Protein AF-A0A292IIK3-F1 (afdb_monomer_lite)

Secondary structure (DSSP, 8-state):
-------HHHHHHHHHHHHHTTS-EEEEE-GGGGTTTS--SEETTEEHHHHHHHHHHHHTTTGGG---HHHHHHHHHHHHHHHHHHIIIIIHHHHTTTSGGGGSHHHHHHHHHHHHHHHHHHHHHHHS-SSS--EEEEEE---S-HHHHHHHHHHTT-TTSEEE-SEE-SSSEEE-GGGGG---EEE-TTSS-EEEPPEEEEEESS--TTEEEE-TTSSSPEEEE-SS-HHHHHHHHHHHHHBS-HHHHHHHHHHHHH---TT--HHHHHHHHHHHHHHHB-SSTHHHHHHHHHHHHHHHHHHTT-

pLDDT: mean 82.12, std 13.56, range [31.44, 97.62]

Sequence (306 aa):
MKYRKTDKNSNQENSIYEKISGKNINFLIGSGASLPLYNTLKINSFSFEEVFNYVEATFLKKIDDIDDLKEIKNSRRRIIFMYLVYFINWIQPMTLINSSEFNNCEYNETIKNYKKLISWFYEYLEREGNERPKRINVFTTNYDLLFEKTFDDFLLKNPLIYFNDGSRSVFKKYLSNKNFYLNLTHSGYNDNYKREIPIVNLFKLHGSISWELWNIESDVSEIMVSEKNQKIEEIIIILNNLFKDLENVKKEITELLSKKNKNKNVLELISSLSELIENKLKDNVENDKNLEQFWKKIFRIINNRS

Radius of gyration: 23.9 Å; chains: 1; bounding box: 55×66×77 Å

Organism: NCBI:txid572419

Structure (mmCIF, N/CA/C/O backbone):
data_AF-A0A292IIK3-F1
#
_entry.id   AF-A0A292IIK3-F1
#
loop_
_atom_site.group_PDB
_atom_site.id
_atom_site.type_symbol
_atom_site.label_atom_id
_atom_site.label_alt_id
_atom_site.label_comp_id
_atom_site.label_asym_id
_atom_site.label_entity_id
_atom_site.label_seq_id
_atom_site.pdbx_PDB_ins_code
_atom_site.Cartn_x
_atom_site.Cartn_y
_atom_site.Cartn_z
_atom_site.occupancy
_atom_site.B_iso_or_equiv
_atom_site.auth_seq_id
_atom_site.auth_comp_id
_atom_site.auth_asym_id
_atom_site.auth_atom_id
_atom_site.pdbx_PDB_model_num
ATOM 1 N N . MET A 1 1 ? -26.466 39.467 26.298 1.00 40.81 1 MET A N 1
ATOM 2 C CA . MET A 1 1 ? -25.881 39.381 24.940 1.00 40.81 1 MET A CA 1
ATOM 3 C C . MET A 1 1 ? -24.365 39.274 25.040 1.00 40.81 1 MET A C 1
ATOM 5 O O . MET A 1 1 ? -23.707 40.279 25.256 1.00 40.81 1 MET A O 1
ATOM 9 N N . LYS A 1 2 ? -23.811 38.066 24.910 1.00 31.44 2 LYS A N 1
ATOM 10 C CA . LYS A 1 2 ? -22.426 37.841 24.473 1.00 31.44 2 LYS A CA 1
ATOM 11 C C . LYS A 1 2 ? -22.376 36.453 23.831 1.00 31.44 2 LYS A C 1
ATOM 13 O O . LYS A 1 2 ? -22.645 35.444 24.469 1.00 31.44 2 LYS A O 1
ATOM 18 N N . TYR A 1 3 ? -22.192 36.508 22.520 1.00 32.50 3 TYR A N 1
ATOM 19 C CA . TYR A 1 3 ? -22.059 35.470 21.507 1.00 32.50 3 TYR A CA 1
ATOM 20 C C . TYR A 1 3 ? -21.695 34.054 21.992 1.00 32.50 3 TYR A C 1
ATOM 22 O O . TYR A 1 3 ? -20.544 33.768 22.309 1.00 32.50 3 TYR A O 1
ATOM 30 N N . ARG A 1 4 ? -22.665 33.134 21.889 1.00 34.50 4 ARG A N 1
ATOM 31 C CA . ARG A 1 4 ? -22.402 31.726 21.563 1.00 34.50 4 ARG A CA 1
ATOM 32 C C . ARG A 1 4 ? -21.890 31.702 20.119 1.00 34.50 4 ARG A C 1
ATOM 34 O O . ARG A 1 4 ? -22.675 31.879 19.191 1.00 34.50 4 ARG A O 1
ATOM 41 N N . LYS A 1 5 ? -20.585 31.508 19.921 1.00 35.78 5 LYS A N 1
ATOM 42 C CA . LYS A 1 5 ? -20.094 30.923 18.669 1.00 35.78 5 LYS A CA 1
ATOM 43 C C . LYS A 1 5 ? -20.542 29.466 18.694 1.00 35.78 5 LYS A C 1
ATOM 45 O O . LYS A 1 5 ? -19.964 28.651 19.399 1.00 35.78 5 LYS A O 1
ATOM 50 N N . THR A 1 6 ? -21.648 29.171 18.026 1.00 40.56 6 THR A N 1
ATOM 51 C CA . THR A 1 6 ? -22.016 27.802 17.689 1.00 40.56 6 THR A CA 1
ATOM 52 C C . THR A 1 6 ? -21.066 27.337 16.594 1.00 40.56 6 THR A C 1
ATOM 54 O O . THR A 1 6 ? -21.107 27.825 15.463 1.00 40.56 6 THR A O 1
ATOM 57 N N . ASP A 1 7 ? -20.170 26.426 16.961 1.00 42.50 7 ASP A N 1
ATOM 58 C CA . ASP A 1 7 ? -19.288 25.718 16.044 1.00 42.50 7 ASP A CA 1
ATOM 59 C C . ASP A 1 7 ? -20.133 24.965 15.009 1.00 42.50 7 ASP A C 1
ATOM 61 O O . ASP A 1 7 ? -20.749 23.941 15.293 1.00 42.50 7 ASP A O 1
ATOM 65 N N . LYS A 1 8 ? -20.198 25.484 13.779 1.00 45.31 8 LYS A N 1
ATOM 66 C CA . LYS A 1 8 ? -20.922 24.824 12.679 1.00 45.31 8 LYS A CA 1
ATOM 67 C C . LYS A 1 8 ? -20.346 23.437 12.344 1.00 45.31 8 LYS A C 1
ATOM 69 O O . LYS A 1 8 ? -21.089 22.598 11.846 1.00 45.31 8 LYS A O 1
ATOM 74 N N . ASN A 1 9 ? -19.070 23.190 12.655 1.00 48.06 9 ASN A N 1
ATOM 75 C CA . ASN A 1 9 ? -18.394 21.919 12.381 1.00 48.06 9 ASN A CA 1
ATOM 76 C C . ASN A 1 9 ? -18.808 20.796 13.348 1.00 48.06 9 ASN A C 1
ATOM 78 O O . ASN A 1 9 ? -19.037 19.679 12.897 1.00 48.06 9 ASN A O 1
ATOM 82 N N . SER A 1 10 ? -18.995 21.080 14.644 1.00 52.72 10 SER A N 1
ATOM 83 C CA . SER A 1 10 ? -19.369 20.046 15.625 1.00 52.72 10 SER A CA 1
ATOM 84 C C . SER A 1 10 ? -20.797 19.533 15.415 1.00 52.72 10 SER A C 1
ATOM 86 O O . SER A 1 10 ? -21.060 18.340 15.550 1.00 52.72 10 SER A O 1
ATOM 88 N N . ASN A 1 11 ? -21.715 20.405 14.984 1.00 54.56 11 ASN A N 1
ATOM 89 C CA . ASN A 1 11 ? -23.071 19.996 14.607 1.00 54.56 11 ASN A CA 1
ATOM 90 C C . ASN A 1 11 ? -23.090 19.097 13.359 1.00 54.56 11 ASN A C 1
ATOM 92 O O . ASN A 1 11 ? -23.934 18.208 13.266 1.00 54.56 11 ASN A O 1
ATOM 96 N N . GLN A 1 12 ? -22.178 19.303 12.402 1.00 59.88 12 GLN A N 1
ATOM 97 C CA . GLN A 1 12 ? -22.080 18.444 11.218 1.00 59.88 12 GLN A CA 1
ATOM 98 C C . GLN A 1 12 ? -21.472 17.077 11.547 1.00 59.88 12 GLN A C 1
ATOM 100 O O . GLN A 1 12 ? -22.018 16.067 11.107 1.00 59.88 12 GLN A O 1
ATOM 105 N N . GLU A 1 13 ? -20.407 17.023 12.349 1.00 59.72 13 GLU A N 1
ATOM 106 C CA . GLU A 1 13 ? -19.803 15.760 12.795 1.00 59.72 13 GLU A CA 1
ATOM 107 C C . GLU A 1 13 ? -20.791 14.910 13.600 1.00 59.72 13 GLU A C 1
ATOM 109 O O . GLU A 1 13 ? -20.987 13.737 13.278 1.00 59.72 13 GLU A O 1
ATOM 114 N N . ASN A 1 14 ? -21.496 15.509 14.566 1.00 63.41 14 ASN A N 1
ATOM 115 C CA . ASN A 1 14 ? -22.536 14.810 15.327 1.00 63.41 14 ASN A CA 1
ATOM 116 C C . ASN A 1 14 ? -23.648 14.282 14.410 1.00 63.41 14 ASN A C 1
ATOM 118 O O . ASN A 1 14 ? -24.074 13.139 14.559 1.00 63.41 14 ASN A O 1
ATOM 122 N N . SER A 1 15 ? -24.032 15.049 13.381 1.00 75.44 15 SER A N 1
ATOM 123 C CA . SER A 1 15 ? -25.028 14.593 12.403 1.00 75.44 15 SER A CA 1
ATOM 124 C C . SER A 1 15 ? -24.566 13.392 11.569 1.00 75.44 15 SER A C 1
ATOM 126 O O . SER A 1 15 ? -25.397 12.606 11.116 1.00 75.44 15 SER A O 1
ATOM 128 N N . ILE A 1 16 ? -23.257 13.241 11.329 1.00 81.75 16 ILE A N 1
ATOM 129 C CA . ILE A 1 16 ? -22.710 12.085 10.611 1.00 81.75 16 ILE A CA 1
ATOM 130 C C . ILE A 1 16 ? -22.719 10.868 11.528 1.00 81.75 16 ILE A C 1
ATOM 132 O O . ILE A 1 16 ? -23.240 9.836 11.112 1.00 81.75 16 ILE A O 1
ATOM 136 N N . TYR A 1 17 ? -22.221 10.999 12.763 1.00 81.94 17 TYR A N 1
ATOM 137 C CA . TYR A 1 17 ? -22.233 9.918 13.754 1.00 81.94 17 TYR A CA 1
ATOM 138 C C . TYR A 1 17 ? -23.643 9.366 13.978 1.00 81.94 17 TYR A C 1
ATOM 140 O O . TYR A 1 17 ? -23.842 8.159 13.888 1.00 81.94 17 TYR A O 1
ATOM 148 N N . GLU A 1 18 ? -24.635 10.236 14.166 1.00 84.06 18 GLU A N 1
ATOM 149 C CA . GLU A 1 18 ? -26.040 9.831 14.308 1.00 84.06 18 GLU A CA 1
ATOM 150 C C . GLU A 1 18 ? -26.556 9.063 13.083 1.00 84.06 18 GLU A C 1
ATOM 152 O O . GLU A 1 18 ? -27.281 8.079 13.213 1.00 84.06 18 GLU A O 1
ATOM 157 N N . LYS A 1 19 ? -26.163 9.474 11.871 1.00 87.06 19 LYS A N 1
ATOM 158 C CA . LYS A 1 19 ? -26.606 8.825 10.627 1.00 87.06 19 LYS A CA 1
ATOM 159 C C . LYS A 1 19 ? -25.970 7.464 10.387 1.00 87.06 19 LYS A C 1
ATOM 161 O O . LYS A 1 19 ? -26.564 6.657 9.664 1.00 87.06 19 LYS A O 1
ATOM 166 N N . ILE A 1 20 ? -24.761 7.234 10.890 1.00 88.62 20 ILE A N 1
ATOM 167 C CA . ILE A 1 20 ? -23.994 6.005 10.642 1.00 88.62 20 ILE A CA 1
ATOM 168 C C . ILE A 1 20 ? -23.969 5.063 11.845 1.00 88.62 20 ILE A C 1
ATOM 170 O O . ILE A 1 20 ? -23.558 3.918 11.686 1.00 88.62 20 ILE A O 1
ATOM 174 N N . SER A 1 21 ? -24.394 5.504 13.029 1.00 86.19 21 SER A N 1
ATOM 175 C CA . SER A 1 21 ? -24.424 4.643 14.209 1.00 86.19 21 SER A CA 1
ATOM 176 C C . SER A 1 21 ? -25.363 3.454 14.001 1.00 86.19 21 SER A C 1
ATOM 178 O O . SER A 1 21 ? -26.424 3.567 13.378 1.00 86.19 21 SER A O 1
ATOM 180 N N . GLY A 1 22 ? -24.934 2.282 14.458 1.00 84.38 22 GLY A N 1
ATOM 181 C CA . GLY A 1 22 ? -25.622 1.017 14.246 1.00 84.38 22 GLY A CA 1
ATOM 182 C C . GLY A 1 22 ? -25.5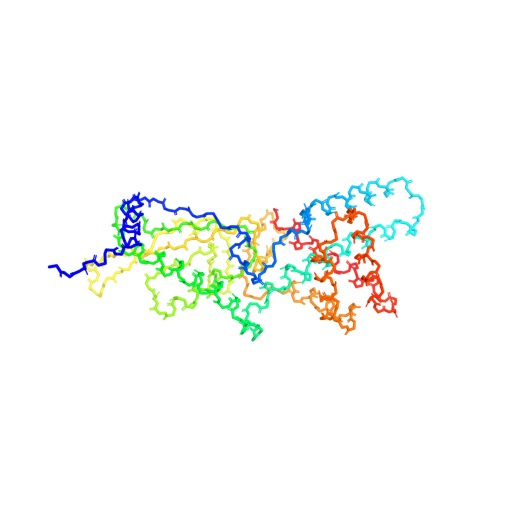51 0.495 12.807 1.00 84.38 22 GLY A C 1
ATOM 183 O O . GLY A 1 22 ? -26.366 -0.347 12.428 1.00 84.38 22 GLY A O 1
ATOM 184 N N . LYS A 1 23 ? -24.627 0.976 11.968 1.00 87.94 23 LYS A N 1
ATOM 185 C CA . LYS A 1 23 ? -24.476 0.503 10.582 1.00 87.94 23 LYS A CA 1
ATOM 186 C C . LYS A 1 23 ? -23.121 -0.153 10.359 1.00 87.94 23 LYS A C 1
ATOM 188 O O . LYS A 1 23 ? -22.112 0.247 10.919 1.00 87.94 23 LYS A O 1
ATOM 193 N N . ASN A 1 24 ? -23.092 -1.134 9.458 1.00 86.56 24 ASN A N 1
ATOM 194 C CA . ASN A 1 24 ? -21.833 -1.691 8.967 1.00 86.56 24 ASN A CA 1
ATOM 195 C C . ASN A 1 24 ? -21.155 -0.666 8.052 1.00 86.56 24 ASN A C 1
ATOM 197 O O . ASN A 1 24 ? -21.730 -0.291 7.026 1.00 86.56 24 ASN A O 1
ATOM 201 N N . ILE A 1 25 ? -19.937 -0.248 8.392 1.00 92.75 25 ILE A N 1
ATOM 202 C CA . ILE A 1 25 ? -19.191 0.727 7.595 1.00 92.75 25 ILE A CA 1
ATOM 203 C C . ILE A 1 25 ? -18.176 0.024 6.693 1.00 92.75 25 ILE A C 1
ATOM 205 O O . ILE A 1 25 ? -17.350 -0.771 7.144 1.00 92.75 25 ILE A O 1
ATOM 209 N N . ASN A 1 26 ? -18.240 0.358 5.403 1.00 95.88 26 ASN A N 1
ATOM 210 C CA . ASN A 1 26 ? -17.288 -0.073 4.390 1.00 95.88 26 ASN A CA 1
ATOM 211 C C . ASN A 1 26 ? -16.710 1.165 3.694 1.00 95.88 26 ASN A C 1
ATOM 213 O O . ASN A 1 26 ? -17.468 1.997 3.195 1.00 95.88 26 ASN A O 1
ATOM 217 N N . PHE A 1 27 ? -15.387 1.273 3.641 1.00 96.44 27 PHE A N 1
ATOM 218 C CA . PHE A 1 27 ? -14.677 2.316 2.907 1.00 96.44 27 PHE A CA 1
ATOM 219 C C . PHE A 1 27 ? -14.100 1.754 1.615 1.00 96.44 27 PHE A C 1
ATOM 221 O O . PHE A 1 27 ? -13.561 0.653 1.617 1.00 96.44 27 PHE A O 1
ATOM 228 N N . LEU A 1 28 ? -14.157 2.535 0.536 1.00 96.62 28 LEU A N 1
ATOM 229 C CA . LEU A 1 28 ? -13.374 2.302 -0.674 1.00 96.62 28 LEU A CA 1
ATOM 230 C C . LEU A 1 28 ? -12.373 3.450 -0.826 1.00 96.62 28 LEU A C 1
ATOM 232 O O . LEU A 1 28 ? -12.771 4.600 -1.002 1.00 96.62 28 LEU A O 1
ATOM 236 N N . ILE A 1 29 ? -11.082 3.140 -0.724 1.00 94.75 29 ILE A N 1
ATOM 237 C CA . ILE A 1 29 ? -9.997 4.124 -0.687 1.00 94.75 29 ILE A CA 1
ATOM 238 C C . ILE A 1 29 ? -9.071 3.910 -1.882 1.00 94.75 29 ILE A C 1
ATOM 240 O O . ILE A 1 29 ? -8.371 2.900 -1.975 1.00 94.75 29 ILE A O 1
ATOM 244 N N . GLY A 1 30 ? -9.088 4.882 -2.794 1.00 91.44 30 GLY A N 1
ATOM 245 C CA . GLY A 1 30 ? -8.282 4.875 -4.013 1.00 91.44 30 GLY A CA 1
ATOM 246 C C . GLY A 1 30 ? -6.869 5.444 -3.843 1.00 91.44 30 GLY A C 1
ATOM 247 O O . GLY A 1 30 ? -6.514 5.997 -2.798 1.00 91.44 30 GLY A O 1
ATOM 248 N N . SER A 1 31 ? -6.086 5.411 -4.927 1.00 83.62 31 SER A N 1
ATOM 249 C CA . SER A 1 31 ? -4.679 5.866 -4.945 1.00 83.62 31 SER A CA 1
ATOM 250 C C . SER A 1 31 ? -4.502 7.353 -4.672 1.00 83.62 31 SER A C 1
ATOM 252 O O . SER A 1 31 ? -3.432 7.780 -4.254 1.00 83.62 31 SER A O 1
ATOM 254 N N . GLY A 1 32 ? -5.555 8.150 -4.867 1.00 88.81 32 GLY A N 1
ATOM 255 C CA . GLY A 1 32 ? -5.550 9.570 -4.523 1.00 88.81 32 GLY A CA 1
ATOM 256 C C . GLY A 1 32 ? -5.388 9.842 -3.024 1.00 88.81 32 GLY A C 1
ATOM 257 O O . GLY A 1 32 ? -4.928 10.921 -2.669 1.00 88.81 32 GLY A O 1
ATOM 258 N N . ALA A 1 33 ? -5.711 8.882 -2.149 1.00 90.75 33 ALA A N 1
ATOM 259 C CA . ALA A 1 33 ? -5.546 9.049 -0.703 1.00 90.75 33 ALA A CA 1
ATOM 260 C C . ALA A 1 33 ? -4.073 9.164 -0.284 1.00 90.75 33 ALA A C 1
ATOM 262 O O . ALA A 1 33 ? -3.765 9.870 0.674 1.00 90.75 33 ALA A O 1
ATOM 263 N N . SER A 1 34 ? -3.170 8.527 -1.033 1.00 89.25 34 SER A N 1
ATOM 264 C CA . SER A 1 34 ? -1.730 8.555 -0.774 1.00 89.25 34 SER A CA 1
ATOM 265 C C . SER A 1 34 ? -1.029 9.763 -1.415 1.00 89.25 34 SER A C 1
ATOM 267 O O . SER A 1 34 ? 0.183 9.892 -1.293 1.00 89.25 34 SER A O 1
ATOM 269 N N . LEU A 1 35 ? -1.745 10.665 -2.097 1.00 88.31 35 LEU A N 1
ATOM 270 C CA . LEU A 1 35 ? -1.159 11.878 -2.677 1.00 88.31 35 LEU A CA 1
ATOM 271 C C . LEU A 1 35 ? -0.838 12.909 -1.563 1.00 88.31 35 LEU A C 1
ATOM 273 O O . LEU A 1 35 ? -1.620 13.025 -0.615 1.00 88.31 35 LEU A O 1
ATOM 277 N N . PRO A 1 36 ? 0.270 13.679 -1.642 1.00 85.69 36 PRO A N 1
ATOM 278 C CA . PRO A 1 36 ? 1.321 13.662 -2.665 1.00 85.69 36 PRO A CA 1
ATOM 279 C C . PRO A 1 36 ? 2.453 12.658 -2.408 1.00 85.69 36 PRO A C 1
ATOM 281 O O . PRO A 1 36 ? 3.424 12.661 -3.155 1.00 85.69 36 PRO A O 1
ATOM 284 N N . LEU A 1 37 ? 2.347 11.803 -1.385 1.00 85.44 37 LEU A N 1
ATOM 285 C CA . LEU A 1 37 ? 3.392 10.837 -1.029 1.00 85.44 37 LEU A CA 1
ATOM 286 C C . LEU A 1 37 ? 3.740 9.896 -2.187 1.00 85.44 37 LEU A C 1
ATOM 288 O O . LEU A 1 37 ? 4.911 9.675 -2.488 1.00 85.44 37 LEU A O 1
ATOM 292 N N . TYR A 1 38 ? 2.708 9.357 -2.836 1.00 86.94 38 TYR A N 1
ATOM 293 C CA . TYR A 1 38 ? 2.837 8.529 -4.026 1.00 86.94 38 TYR A CA 1
ATOM 294 C C . TYR A 1 38 ? 2.029 9.141 -5.163 1.00 86.94 38 TYR A C 1
ATOM 296 O O . TYR A 1 38 ? 0.864 9.515 -5.000 1.00 86.94 38 TYR A O 1
ATOM 304 N N . ASN A 1 39 ? 2.651 9.228 -6.337 1.00 84.94 39 ASN A N 1
ATOM 305 C CA . ASN A 1 39 ? 1.987 9.722 -7.533 1.00 84.94 39 ASN A CA 1
ATOM 306 C C . ASN A 1 39 ? 0.861 8.773 -7.962 1.00 84.94 39 ASN A C 1
ATOM 308 O O . ASN A 1 39 ? 0.981 7.550 -7.889 1.00 84.94 39 ASN A O 1
ATOM 312 N N . THR A 1 40 ? -0.231 9.333 -8.482 1.00 86.31 40 THR A N 1
ATOM 313 C CA . THR A 1 40 ? -1.262 8.527 -9.155 1.00 86.31 40 THR A CA 1
ATOM 314 C C . THR A 1 40 ? -0.723 7.947 -10.464 1.00 86.31 40 THR A C 1
ATOM 316 O O . THR A 1 40 ? 0.223 8.492 -11.030 1.00 86.31 40 THR A O 1
ATOM 319 N N . LEU A 1 41 ? -1.359 6.906 -11.009 1.00 87.19 41 LEU A N 1
ATOM 320 C CA . LEU A 1 41 ? -1.026 6.349 -12.335 1.00 87.19 41 LEU A CA 1
ATOM 321 C C . LEU A 1 41 ? -1.372 7.287 -13.508 1.00 87.19 41 LEU A C 1
ATOM 323 O O . LEU A 1 41 ? -1.298 6.884 -14.664 1.00 87.19 41 LEU A O 1
ATOM 327 N N . LYS A 1 42 ? -1.774 8.531 -13.240 1.00 85.25 42 LYS A N 1
ATOM 328 C CA . LYS A 1 42 ? -2.070 9.527 -14.265 1.00 85.25 42 LYS A CA 1
ATOM 329 C C . LYS A 1 42 ? -0.778 10.127 -14.817 1.00 85.25 42 LYS A C 1
ATOM 331 O O . LYS A 1 42 ? 0.061 10.608 -14.060 1.00 85.25 42 LYS A O 1
ATOM 336 N N . ILE A 1 43 ? -0.665 10.157 -16.139 1.00 83.69 43 ILE A N 1
ATOM 337 C CA . ILE A 1 43 ? 0.424 10.771 -16.895 1.00 83.69 43 ILE A CA 1
ATOM 338 C C . ILE A 1 43 ? -0.181 11.846 -17.797 1.00 83.69 43 ILE A C 1
ATOM 340 O O . ILE A 1 43 ? -0.791 11.549 -18.823 1.00 83.69 43 ILE A O 1
ATOM 344 N N . ASN A 1 44 ? -0.015 13.117 -17.432 1.00 79.56 44 ASN A N 1
ATOM 345 C CA . ASN A 1 44 ? -0.656 14.239 -18.123 1.00 79.56 44 ASN A CA 1
ATOM 346 C C . ASN A 1 44 ? -2.180 14.041 -18.276 1.00 79.56 44 ASN A C 1
ATOM 348 O O . ASN A 1 44 ? -2.911 14.060 -17.283 1.00 79.56 44 ASN A O 1
ATOM 352 N N . SER A 1 45 ? -2.662 13.888 -19.511 1.00 80.12 45 SER A N 1
ATOM 353 C CA . SER A 1 45 ? -4.076 13.676 -19.840 1.00 80.12 45 SER A CA 1
ATOM 354 C C . SER A 1 45 ? -4.465 12.200 -19.925 1.00 80.12 45 SER A C 1
ATOM 356 O O . SER A 1 45 ? -5.648 11.920 -20.070 1.00 80.12 45 SER A O 1
ATOM 358 N N . PHE A 1 46 ? -3.495 11.289 -19.829 1.00 82.31 46 PHE A N 1
ATOM 359 C CA . PHE A 1 46 ? -3.671 9.849 -20.000 1.00 82.31 46 PHE A CA 1
ATOM 360 C C . PHE A 1 46 ? -3.443 9.102 -18.682 1.00 82.31 46 PHE A C 1
ATOM 362 O O . PHE A 1 46 ? -2.852 9.638 -17.741 1.00 82.31 46 PHE A O 1
ATOM 369 N N . SER A 1 47 ? -3.875 7.851 -18.600 1.00 86.69 47 SER A N 1
ATOM 370 C CA . SER A 1 47 ? -3.411 6.910 -17.578 1.00 86.69 47 SER A CA 1
ATOM 371 C C . SER A 1 47 ? -2.175 6.144 -18.067 1.00 86.69 47 SER A C 1
ATOM 373 O O . SER A 1 47 ? -1.941 5.999 -19.267 1.00 86.69 47 SER A O 1
ATOM 375 N N . PHE A 1 48 ? -1.365 5.628 -17.139 1.00 87.69 48 PHE A N 1
ATOM 376 C CA . PHE A 1 48 ? -0.279 4.705 -17.473 1.00 87.69 48 PHE A CA 1
ATOM 377 C C . PHE A 1 48 ? -0.806 3.492 -18.249 1.00 87.69 48 PHE A C 1
ATOM 379 O O . PHE A 1 48 ? -0.159 3.058 -19.192 1.00 87.69 48 PHE A O 1
ATOM 386 N N . GLU A 1 49 ? -1.989 2.988 -17.897 1.00 86.38 49 GLU A N 1
ATOM 387 C CA . GLU A 1 49 ? -2.632 1.863 -18.579 1.00 86.38 49 GLU A CA 1
ATOM 388 C C . GLU A 1 49 ? -2.968 2.189 -20.041 1.00 86.38 49 GLU A C 1
ATOM 390 O O . GLU A 1 49 ? -2.678 1.394 -20.927 1.00 86.38 49 GLU A O 1
ATOM 395 N N . GLU A 1 50 ? -3.489 3.385 -20.330 1.00 86.06 50 GLU A N 1
ATOM 396 C CA . GLU A 1 50 ? -3.741 3.832 -21.708 1.00 86.06 50 GLU A CA 1
ATOM 397 C C . GLU A 1 50 ? -2.444 3.920 -22.521 1.00 86.06 50 GLU A C 1
ATOM 399 O O . GLU A 1 50 ? -2.387 3.457 -23.661 1.00 86.06 50 GLU A O 1
ATOM 404 N N . VAL A 1 51 ? -1.383 4.481 -21.928 1.00 86.19 51 VAL A N 1
ATOM 405 C CA . VAL A 1 51 ? -0.061 4.561 -22.568 1.00 86.19 51 VAL A CA 1
ATOM 406 C C . VAL A 1 51 ? 0.514 3.162 -22.794 1.00 86.19 51 VAL A C 1
ATOM 408 O O . VAL A 1 51 ? 1.043 2.881 -23.868 1.00 86.19 51 VAL A O 1
ATOM 411 N N . PHE A 1 52 ? 0.387 2.273 -21.812 1.00 87.12 52 PHE A N 1
ATOM 412 C CA . PHE A 1 52 ? 0.878 0.904 -21.885 1.00 87.12 52 PHE A CA 1
ATOM 413 C C . PHE A 1 52 ? 0.145 0.093 -22.958 1.00 87.12 52 PHE A C 1
ATOM 415 O O . PHE A 1 52 ? 0.794 -0.487 -23.826 1.00 87.12 52 PHE A O 1
ATOM 422 N N . ASN A 1 53 ? -1.188 0.131 -22.974 1.00 86.19 53 ASN A N 1
ATOM 423 C CA . ASN A 1 53 ? -2.010 -0.538 -23.983 1.00 86.19 53 ASN A CA 1
ATOM 424 C C . ASN A 1 53 ? -1.692 -0.024 -25.392 1.00 86.19 53 ASN A C 1
ATOM 426 O O . ASN A 1 53 ? -1.677 -0.791 -26.354 1.00 86.19 53 ASN A O 1
ATOM 430 N N . TYR A 1 54 ? -1.388 1.270 -25.525 1.00 84.69 54 TYR A N 1
ATOM 431 C CA . TYR A 1 54 ? -0.930 1.837 -26.788 1.00 84.69 54 TYR A CA 1
ATOM 432 C C . TYR A 1 54 ? 0.431 1.268 -27.221 1.00 84.69 54 TYR A C 1
ATOM 434 O O . TYR A 1 54 ? 0.601 0.910 -28.388 1.00 84.69 54 TYR A O 1
ATOM 442 N N . VAL A 1 55 ? 1.398 1.162 -26.300 1.00 83.06 55 VAL A N 1
ATOM 443 C CA . VAL A 1 55 ? 2.713 0.543 -26.557 1.00 83.06 55 VAL A CA 1
ATOM 444 C C . VAL A 1 55 ? 2.541 -0.915 -26.974 1.00 83.06 55 VAL A C 1
ATOM 446 O O . VAL A 1 55 ? 3.073 -1.320 -28.005 1.00 83.06 55 VAL A O 1
ATOM 449 N N . GLU A 1 56 ? 1.763 -1.686 -26.222 1.00 82.50 56 GLU A N 1
ATOM 450 C CA . GLU A 1 56 ? 1.477 -3.087 -26.516 1.00 82.50 56 GLU A CA 1
ATOM 451 C C . GLU A 1 56 ? 0.823 -3.250 -27.896 1.00 82.50 56 GLU A C 1
ATOM 453 O O . GLU A 1 56 ? 1.339 -3.973 -28.750 1.00 82.50 56 GLU A O 1
ATOM 458 N N . ALA A 1 57 ? -0.250 -2.510 -28.183 1.00 81.25 57 ALA A N 1
ATOM 459 C CA . ALA A 1 57 ? -0.942 -2.596 -29.466 1.00 81.25 57 ALA A CA 1
ATOM 460 C C . ALA A 1 57 ? -0.072 -2.157 -30.655 1.00 81.25 57 ALA A C 1
ATOM 462 O O . ALA A 1 57 ? -0.205 -2.716 -31.742 1.00 81.25 57 ALA A O 1
ATOM 463 N N . THR A 1 58 ? 0.811 -1.173 -30.466 1.00 78.25 58 THR A N 1
ATOM 464 C CA . THR A 1 58 ? 1.643 -0.620 -31.547 1.00 78.25 58 THR A CA 1
ATOM 465 C C . THR A 1 58 ? 2.886 -1.464 -31.817 1.00 78.25 58 THR A C 1
ATOM 467 O O . THR A 1 58 ? 3.307 -1.566 -32.969 1.00 78.25 58 THR A O 1
ATOM 470 N N . PHE A 1 59 ? 3.485 -2.042 -30.772 1.00 74.25 59 PHE A N 1
ATOM 471 C CA . PHE A 1 59 ? 4.801 -2.679 -30.849 1.00 74.25 59 PHE A CA 1
ATOM 472 C C . PHE A 1 59 ? 4.779 -4.198 -30.678 1.00 74.25 59 PHE A C 1
ATOM 474 O O . PHE A 1 59 ? 5.729 -4.819 -31.132 1.00 74.25 59 PHE A O 1
ATOM 481 N N . LEU A 1 60 ? 3.740 -4.815 -30.093 1.00 69.25 60 LEU A N 1
ATOM 482 C CA . LEU A 1 60 ? 3.603 -6.283 -30.087 1.00 69.25 60 LEU A CA 1
ATOM 483 C C . LEU A 1 60 ? 2.886 -6.799 -31.330 1.00 69.25 60 LEU A C 1
ATOM 485 O O . LEU A 1 60 ? 3.379 -7.730 -31.953 1.00 69.25 60 LEU A O 1
ATOM 489 N N . LYS A 1 61 ? 1.776 -6.173 -31.745 1.00 64.38 61 LYS A N 1
ATOM 490 C CA . LYS A 1 61 ? 1.000 -6.654 -32.907 1.00 64.38 61 LYS A CA 1
ATOM 491 C C . LYS A 1 61 ? 1.764 -6.594 -34.229 1.00 64.38 61 LYS A C 1
ATOM 493 O O . LYS A 1 61 ? 1.419 -7.310 -35.152 1.00 64.38 61 LYS A O 1
ATOM 498 N N . LYS A 1 62 ? 2.792 -5.747 -34.321 1.00 61.16 62 LYS A N 1
ATOM 499 C CA . LYS A 1 62 ? 3.656 -5.666 -35.503 1.00 61.16 62 LYS A CA 1
ATOM 500 C C . LYS A 1 62 ? 4.741 -6.743 -35.542 1.00 61.16 62 LYS A C 1
ATOM 502 O O . LYS A 1 62 ? 5.339 -6.924 -36.589 1.00 61.16 62 LYS A O 1
ATOM 507 N N . ILE A 1 63 ? 5.024 -7.436 -34.434 1.00 62.47 63 ILE A N 1
ATOM 508 C CA . ILE A 1 63 ? 6.122 -8.418 -34.377 1.00 62.47 63 ILE A CA 1
ATOM 509 C C . ILE A 1 63 ? 5.845 -9.618 -35.286 1.00 62.47 63 ILE A C 1
ATOM 511 O O . ILE A 1 63 ? 6.792 -10.155 -35.848 1.00 62.47 63 ILE A O 1
ATOM 515 N N . ASP A 1 64 ? 4.577 -9.996 -35.461 1.00 60.94 64 ASP A N 1
ATOM 516 C CA . ASP A 1 64 ? 4.199 -11.150 -36.285 1.00 60.94 64 ASP A CA 1
ATOM 517 C C . ASP A 1 64 ? 4.358 -10.886 -37.799 1.00 60.94 64 ASP A C 1
ATOM 519 O O . ASP A 1 64 ? 4.494 -11.835 -38.566 1.00 60.94 64 ASP A O 1
ATOM 523 N N . ASP A 1 65 ? 4.418 -9.612 -38.215 1.00 64.25 65 ASP A N 1
ATOM 524 C CA . ASP A 1 65 ? 4.514 -9.175 -39.619 1.00 64.25 65 ASP A CA 1
ATOM 525 C C . ASP A 1 65 ? 5.909 -8.616 -39.998 1.00 64.25 65 ASP A C 1
ATOM 527 O O . ASP A 1 65 ? 6.096 -8.095 -41.100 1.00 64.25 65 ASP A O 1
ATOM 531 N N . ILE A 1 66 ? 6.892 -8.663 -39.088 1.00 66.88 66 ILE A N 1
ATOM 532 C CA . ILE A 1 66 ? 8.229 -8.070 -39.270 1.00 66.88 66 ILE A CA 1
ATOM 533 C C . ILE A 1 66 ? 9.298 -9.167 -39.352 1.00 66.88 66 ILE A C 1
ATOM 535 O O . ILE A 1 66 ? 9.540 -9.872 -38.377 1.00 66.88 66 ILE A O 1
ATOM 539 N N . ASP A 1 67 ? 10.033 -9.228 -40.468 1.00 71.00 67 ASP A N 1
ATOM 540 C CA . ASP A 1 67 ? 11.216 -10.099 -40.619 1.00 71.00 67 ASP A CA 1
ATOM 541 C C . ASP A 1 67 ? 12.518 -9.461 -40.076 1.00 71.00 67 ASP A C 1
ATOM 543 O O . ASP A 1 67 ? 13.550 -10.126 -39.938 1.00 71.00 67 ASP A O 1
ATOM 547 N N . ASP A 1 68 ? 12.503 -8.163 -39.742 1.00 79.00 68 ASP A N 1
ATOM 548 C CA . ASP A 1 68 ? 13.671 -7.455 -39.206 1.00 79.00 68 ASP A CA 1
ATOM 549 C C . ASP A 1 68 ? 13.868 -7.714 -37.700 1.00 79.00 68 ASP A C 1
ATOM 551 O O . ASP A 1 68 ? 13.248 -7.099 -36.822 1.00 79.00 68 ASP A O 1
ATOM 555 N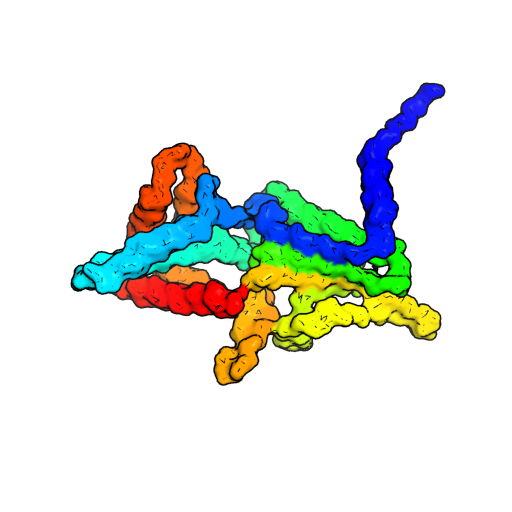 N . LEU A 1 69 ? 14.833 -8.584 -37.390 1.00 74.06 69 LEU A N 1
ATOM 556 C CA . LEU A 1 69 ? 15.280 -8.898 -36.029 1.00 74.06 69 LEU A CA 1
ATOM 557 C C . LEU A 1 69 ? 15.633 -7.654 -35.191 1.00 74.06 69 LEU A C 1
ATOM 559 O O . LEU A 1 69 ? 15.463 -7.668 -33.966 1.00 74.06 69 LEU A O 1
ATOM 563 N N . LYS A 1 70 ? 16.129 -6.577 -35.815 1.00 77.50 70 LYS A N 1
ATOM 564 C CA . LYS A 1 70 ? 16.490 -5.337 -35.117 1.00 77.50 70 LYS A CA 1
ATOM 565 C C . LYS A 1 70 ? 15.245 -4.583 -34.655 1.00 77.50 70 LYS A C 1
ATOM 567 O O . LYS A 1 70 ? 15.210 -4.100 -33.521 1.00 77.50 70 LYS A O 1
ATOM 572 N N . GLU A 1 71 ? 14.217 -4.516 -35.492 1.00 74.50 71 GLU A N 1
ATOM 573 C CA . GLU A 1 71 ? 12.958 -3.845 -35.169 1.00 74.50 71 GLU A CA 1
ATOM 574 C C . GLU A 1 71 ? 12.157 -4.616 -34.107 1.00 74.50 71 GLU A C 1
ATOM 576 O O . GLU A 1 71 ? 11.635 -4.008 -33.166 1.00 74.50 71 GLU A O 1
ATOM 581 N N . ILE A 1 72 ? 12.172 -5.954 -34.155 1.00 72.75 72 ILE A N 1
ATOM 582 C CA . ILE A 1 72 ? 11.605 -6.811 -33.097 1.00 72.75 72 ILE A CA 1
ATOM 583 C C . ILE A 1 72 ? 12.295 -6.542 -31.754 1.00 72.75 72 ILE A C 1
ATOM 585 O O . ILE A 1 72 ? 11.637 -6.349 -30.725 1.00 72.75 72 ILE A O 1
ATOM 589 N N . LYS A 1 73 ? 13.635 -6.505 -31.740 1.00 77.12 73 LYS A N 1
ATOM 590 C CA . LYS A 1 73 ? 14.412 -6.251 -30.518 1.00 77.12 73 L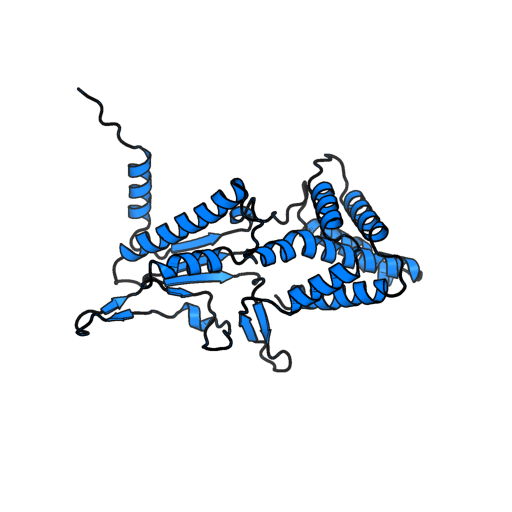YS A CA 1
ATOM 591 C C . LYS A 1 73 ? 14.106 -4.869 -29.934 1.00 77.12 73 LYS A C 1
ATOM 593 O O . LYS A 1 73 ? 13.916 -4.746 -28.723 1.00 77.12 73 LYS A O 1
ATOM 598 N N . ASN A 1 74 ? 14.009 -3.846 -30.780 1.00 78.19 74 ASN A N 1
ATOM 599 C CA . ASN A 1 74 ? 13.672 -2.487 -30.359 1.00 78.19 74 ASN A CA 1
ATOM 600 C C . ASN A 1 74 ? 12.248 -2.391 -29.796 1.00 78.19 74 ASN A C 1
ATOM 602 O O . ASN A 1 74 ? 12.034 -1.759 -28.761 1.00 78.19 74 ASN A O 1
ATOM 606 N N . SER A 1 75 ? 11.287 -3.063 -30.427 1.00 78.56 75 SER A N 1
ATOM 607 C CA . SER A 1 75 ? 9.897 -3.124 -29.966 1.00 78.56 75 SER A CA 1
ATOM 608 C C . SER A 1 75 ? 9.784 -3.769 -28.582 1.00 78.56 75 SER A C 1
ATOM 610 O O . SER A 1 75 ? 9.158 -3.204 -27.684 1.00 78.56 75 SER A O 1
ATOM 612 N N . ARG A 1 76 ? 10.490 -4.886 -28.354 1.00 79.75 76 ARG A N 1
ATOM 613 C CA . ARG A 1 76 ? 10.582 -5.518 -27.025 1.00 79.75 76 ARG A CA 1
ATOM 614 C C . ARG A 1 76 ? 11.206 -4.592 -25.983 1.00 79.75 76 ARG A C 1
ATOM 616 O O . ARG A 1 76 ? 10.673 -4.473 -24.882 1.00 79.75 76 ARG A O 1
ATOM 623 N N . ARG A 1 77 ? 12.291 -3.887 -26.323 1.00 83.38 77 ARG A N 1
ATOM 624 C CA . ARG A 1 77 ? 12.931 -2.926 -25.407 1.00 83.38 77 ARG A CA 1
ATOM 625 C C . ARG A 1 77 ? 11.973 -1.823 -24.956 1.00 83.38 77 ARG A C 1
ATOM 627 O O . ARG A 1 77 ? 11.950 -1.518 -23.770 1.00 83.38 77 ARG A O 1
ATOM 634 N N . ARG A 1 78 ? 11.135 -1.282 -25.848 1.00 83.50 78 ARG A N 1
ATOM 635 C CA . ARG A 1 78 ? 10.144 -0.243 -25.493 1.00 83.50 78 ARG A CA 1
ATOM 636 C C . ARG A 1 78 ? 9.156 -0.711 -24.426 1.00 83.50 78 ARG A C 1
ATOM 638 O O . ARG A 1 78 ? 8.833 0.050 -23.519 1.00 83.50 78 ARG A O 1
ATOM 645 N N . ILE A 1 79 ? 8.724 -1.967 -24.492 1.00 84.44 79 ILE A N 1
ATOM 646 C CA . ILE A 1 79 ? 7.839 -2.565 -23.483 1.00 84.44 79 ILE A CA 1
ATOM 647 C C . ILE A 1 79 ? 8.573 -2.679 -22.149 1.00 84.44 79 ILE A C 1
ATOM 649 O O . ILE A 1 79 ? 8.075 -2.206 -21.130 1.00 84.44 79 ILE A O 1
ATOM 653 N N . ILE A 1 80 ? 9.792 -3.226 -22.157 1.00 88.06 80 ILE A N 1
ATOM 654 C CA . ILE A 1 80 ? 10.629 -3.341 -20.954 1.00 88.06 80 ILE A CA 1
ATOM 655 C C . ILE A 1 80 ? 10.847 -1.962 -20.315 1.00 88.06 80 ILE A C 1
ATOM 657 O O . ILE A 1 80 ? 10.745 -1.817 -19.098 1.00 88.06 80 ILE A O 1
ATOM 661 N N . PHE A 1 81 ? 11.082 -0.932 -21.128 1.00 89.81 81 PHE A N 1
ATOM 662 C CA . PHE A 1 81 ? 11.230 0.447 -20.672 1.00 89.81 81 PHE A CA 1
ATOM 663 C C . PHE A 1 81 ? 9.958 0.988 -20.012 1.00 89.81 81 PHE A C 1
ATOM 665 O O . PHE A 1 81 ? 10.059 1.688 -19.008 1.00 89.81 81 PHE A O 1
ATOM 672 N N . MET A 1 82 ? 8.763 0.625 -20.486 1.00 89.00 82 MET A N 1
ATOM 673 C CA . MET A 1 82 ? 7.517 0.998 -19.802 1.00 89.00 82 MET A CA 1
ATOM 674 C C . MET A 1 82 ? 7.397 0.345 -18.427 1.00 89.00 82 MET A C 1
ATOM 676 O O . MET A 1 82 ? 7.042 1.020 -17.462 1.00 89.00 82 MET A O 1
ATOM 680 N N . TYR A 1 83 ? 7.762 -0.931 -18.299 1.00 90.12 83 TYR A N 1
ATOM 681 C CA . TYR A 1 83 ? 7.810 -1.598 -16.996 1.00 90.12 83 TYR A CA 1
ATOM 682 C C . TYR A 1 83 ? 8.862 -0.995 -16.060 1.00 90.12 83 TYR A C 1
ATOM 684 O O . TYR A 1 83 ? 8.650 -0.915 -14.851 1.00 90.12 83 TYR A O 1
ATOM 692 N N . LEU A 1 84 ? 9.979 -0.525 -16.611 1.00 91.31 84 LEU A N 1
ATOM 693 C CA . LEU A 1 84 ? 11.017 0.185 -15.870 1.00 91.31 84 LEU A CA 1
ATOM 694 C C . LEU A 1 84 ? 10.496 1.519 -15.327 1.00 91.31 84 LEU A C 1
ATOM 696 O O . LEU A 1 84 ? 10.634 1.786 -14.134 1.00 91.31 84 LEU A O 1
ATOM 700 N N . VAL A 1 85 ? 9.829 2.312 -16.170 1.00 90.62 85 VAL A N 1
ATOM 701 C CA . VAL A 1 85 ? 9.160 3.558 -15.763 1.00 90.62 85 VAL A CA 1
ATOM 702 C C . VAL A 1 85 ? 8.106 3.276 -14.690 1.00 90.62 85 VAL A C 1
ATOM 704 O O . VAL A 1 85 ? 8.072 3.967 -13.672 1.00 90.62 85 VAL A O 1
ATOM 707 N N . TYR A 1 86 ? 7.297 2.227 -14.872 1.00 90.81 86 TYR A N 1
ATOM 708 C CA . TYR A 1 86 ? 6.302 1.796 -13.892 1.00 90.81 86 TYR A CA 1
ATOM 709 C C . TYR A 1 86 ? 6.926 1.489 -12.524 1.00 90.81 86 TYR A C 1
ATOM 711 O O . TYR A 1 86 ? 6.488 1.985 -11.483 1.00 90.81 86 TYR A O 1
ATOM 719 N N . PHE A 1 87 ? 7.990 0.687 -12.519 1.00 91.50 87 PHE A N 1
ATOM 720 C CA . PHE A 1 87 ? 8.652 0.291 -11.287 1.00 91.50 87 PHE A CA 1
ATOM 721 C C . PHE A 1 87 ? 9.274 1.480 -10.564 1.00 91.50 87 PHE A C 1
ATOM 723 O O . PHE A 1 87 ? 9.024 1.670 -9.376 1.00 91.50 87 PHE A O 1
ATOM 730 N N . ILE A 1 88 ? 10.064 2.281 -11.281 1.00 90.44 88 ILE A N 1
ATOM 731 C CA . ILE A 1 88 ? 10.823 3.393 -10.707 1.00 90.44 88 ILE A CA 1
ATOM 732 C C . ILE A 1 88 ? 9.897 4.459 -10.122 1.00 90.44 88 ILE A C 1
ATOM 734 O O . ILE A 1 88 ? 10.180 4.987 -9.050 1.00 90.44 88 ILE A O 1
ATOM 738 N N . ASN A 1 89 ? 8.809 4.787 -10.822 1.00 88.56 89 ASN A N 1
ATOM 739 C CA . ASN A 1 89 ? 7.971 5.925 -10.456 1.00 88.56 89 ASN A CA 1
ATOM 740 C C . ASN A 1 89 ? 6.814 5.560 -9.508 1.00 88.56 89 ASN A C 1
ATOM 742 O O . ASN A 1 89 ? 6.333 6.436 -8.794 1.00 88.56 89 ASN A O 1
ATOM 746 N N . TRP A 1 90 ? 6.373 4.294 -9.465 1.00 88.62 90 TRP A N 1
ATOM 747 C CA . TRP A 1 90 ? 5.243 3.886 -8.615 1.00 88.62 90 TRP A CA 1
ATOM 748 C C . TRP A 1 90 ? 5.574 2.785 -7.609 1.00 88.62 90 TRP A C 1
ATOM 750 O O . TRP A 1 90 ? 5.235 2.937 -6.442 1.00 88.62 90 TRP A O 1
ATOM 760 N N . ILE A 1 91 ? 6.250 1.701 -8.001 1.00 90.00 91 ILE A N 1
ATOM 761 C CA . ILE A 1 91 ? 6.482 0.566 -7.085 1.00 90.00 91 ILE A CA 1
ATOM 762 C C . ILE A 1 91 ? 7.618 0.845 -6.097 1.00 90.00 91 ILE A C 1
ATOM 764 O O . ILE A 1 91 ? 7.443 0.686 -4.890 1.00 90.00 91 ILE A O 1
ATOM 768 N N . GLN A 1 92 ? 8.779 1.276 -6.590 1.00 88.62 92 GLN A N 1
ATOM 769 C CA . GLN A 1 92 ? 9.962 1.528 -5.769 1.00 88.62 92 GLN A CA 1
ATOM 770 C C . GLN A 1 92 ? 9.733 2.606 -4.692 1.00 88.62 92 GLN A C 1
ATOM 772 O O . GLN A 1 92 ? 10.156 2.392 -3.560 1.00 88.62 92 GLN A O 1
ATOM 777 N N . PRO A 1 93 ? 9.045 3.737 -4.949 1.00 87.81 93 PRO A N 1
ATOM 778 C CA . PRO A 1 93 ? 8.807 4.733 -3.904 1.00 87.81 93 PRO A CA 1
ATOM 779 C C . PRO A 1 93 ? 7.996 4.183 -2.724 1.00 87.81 93 PRO A C 1
ATOM 781 O O . PRO A 1 93 ? 8.241 4.548 -1.575 1.00 87.81 93 PRO A O 1
ATOM 784 N N . MET A 1 94 ? 7.069 3.254 -2.980 1.00 87.75 94 MET A N 1
ATOM 785 C CA . MET A 1 94 ? 6.241 2.645 -1.933 1.00 87.75 94 MET A CA 1
ATOM 786 C C . MET A 1 94 ? 7.052 1.750 -0.989 1.00 87.75 94 MET A C 1
ATOM 788 O O . MET A 1 94 ? 6.688 1.597 0.174 1.00 87.75 94 MET A O 1
ATOM 792 N N . THR A 1 95 ? 8.183 1.203 -1.443 1.00 84.31 95 THR A N 1
ATOM 793 C CA . THR A 1 95 ? 9.054 0.351 -0.613 1.00 84.31 95 THR A CA 1
ATOM 794 C C . THR A 1 95 ? 9.905 1.173 0.342 1.00 84.31 95 THR A C 1
ATOM 796 O O . THR A 1 95 ? 10.422 0.656 1.327 1.00 84.31 95 THR A O 1
ATOM 799 N N . LEU A 1 96 ? 10.058 2.467 0.061 1.00 75.88 96 LEU A N 1
ATOM 800 C CA . LEU A 1 96 ? 10.891 3.363 0.843 1.00 75.88 96 LEU A CA 1
ATOM 801 C C . LEU A 1 96 ? 10.202 3.865 2.105 1.00 75.88 96 LEU A C 1
ATOM 803 O O . LEU A 1 96 ? 10.838 4.653 2.784 1.00 75.88 96 LEU A O 1
ATOM 807 N N . ILE A 1 97 ? 8.986 3.409 2.453 1.00 70.44 97 ILE A N 1
ATOM 808 C CA . ILE A 1 97 ? 8.106 3.934 3.523 1.00 70.44 97 ILE A CA 1
ATOM 809 C C . ILE A 1 97 ? 8.772 4.150 4.904 1.00 70.44 97 ILE A C 1
ATOM 811 O O . ILE A 1 97 ? 8.288 4.952 5.703 1.00 70.44 97 ILE A O 1
ATOM 815 N N . ASN A 1 98 ? 9.898 3.488 5.187 1.00 60.62 98 ASN A N 1
ATOM 816 C CA . ASN A 1 98 ? 10.679 3.612 6.428 1.00 60.62 98 ASN A CA 1
ATOM 817 C C . ASN A 1 98 ? 11.945 4.483 6.314 1.00 60.62 98 ASN A C 1
ATOM 819 O O . ASN A 1 98 ? 12.682 4.614 7.287 1.00 60.62 98 ASN A O 1
ATOM 823 N N . SER A 1 99 ? 12.209 5.077 5.153 1.00 61.28 99 SER A N 1
ATOM 824 C CA . SER A 1 99 ? 13.348 5.968 4.934 1.00 61.28 99 SER A CA 1
ATOM 825 C C . SER A 1 99 ? 13.172 7.310 5.655 1.00 61.28 99 SER A C 1
ATOM 827 O O . SER A 1 99 ? 12.063 7.805 5.862 1.00 61.28 99 SER A O 1
ATOM 829 N N . SER A 1 100 ? 14.294 7.929 6.020 1.00 52.94 100 SER A N 1
ATOM 830 C CA . SER A 1 100 ? 14.365 9.281 6.593 1.00 52.94 100 SER A CA 1
ATOM 831 C C . SER A 1 100 ? 13.937 10.389 5.613 1.00 52.94 100 SER A C 1
ATOM 833 O O . SER A 1 100 ? 13.884 11.559 5.994 1.00 52.94 100 SER A O 1
ATOM 835 N N . GLU A 1 101 ? 13.608 10.038 4.366 1.00 53.44 101 GLU A N 1
ATOM 836 C CA . GLU A 1 101 ? 13.222 10.961 3.293 1.00 53.44 101 GLU A CA 1
ATOM 837 C C . GLU A 1 101 ? 11.809 11.549 3.472 1.00 53.44 101 GLU A C 1
ATOM 839 O O . GLU A 1 101 ? 11.476 12.559 2.852 1.00 53.44 101 GLU A O 1
ATOM 844 N N . PHE A 1 102 ? 10.987 11.009 4.382 1.00 57.50 102 PHE A N 1
ATOM 845 C CA . PHE A 1 102 ? 9.629 11.521 4.643 1.00 57.50 102 PHE A CA 1
ATOM 846 C C . PHE A 1 102 ? 9.548 12.747 5.555 1.00 57.50 102 PHE A C 1
ATOM 848 O O . PHE A 1 102 ? 8.459 13.136 5.963 1.00 57.50 102 PHE A O 1
ATOM 855 N N . ASN A 1 103 ? 10.666 13.418 5.831 1.00 53.41 103 ASN A N 1
ATOM 856 C CA . ASN A 1 103 ? 10.682 14.636 6.647 1.00 53.41 103 ASN A CA 1
ATOM 857 C C . ASN A 1 103 ? 10.083 15.882 5.947 1.00 53.41 103 ASN A C 1
ATOM 859 O O . ASN A 1 103 ? 10.132 16.977 6.506 1.00 53.41 103 ASN A O 1
ATOM 863 N N . ASN A 1 104 ? 9.500 15.747 4.749 1.00 61.75 104 ASN A N 1
ATOM 864 C CA . ASN A 1 104 ? 8.821 16.839 4.044 1.00 61.75 104 ASN A CA 1
ATOM 865 C C . ASN A 1 104 ? 7.444 17.170 4.670 1.00 61.75 104 ASN A C 1
ATOM 867 O O . ASN A 1 104 ? 6.701 16.284 5.094 1.00 61.75 104 ASN A O 1
ATOM 871 N N . CYS A 1 105 ? 7.073 18.454 4.708 1.00 60.69 105 CYS A N 1
ATOM 872 C CA . CYS A 1 105 ? 5.853 18.948 5.352 1.00 60.69 105 CYS A CA 1
ATOM 873 C C . CYS A 1 105 ? 4.555 18.431 4.707 1.00 60.69 105 CYS A C 1
ATOM 875 O O . CYS A 1 105 ? 3.618 18.102 5.433 1.00 60.69 105 CYS A O 1
ATOM 877 N N . GLU A 1 106 ? 4.496 18.307 3.377 1.00 62.44 106 GLU A N 1
ATOM 878 C CA . GLU A 1 106 ? 3.303 17.798 2.679 1.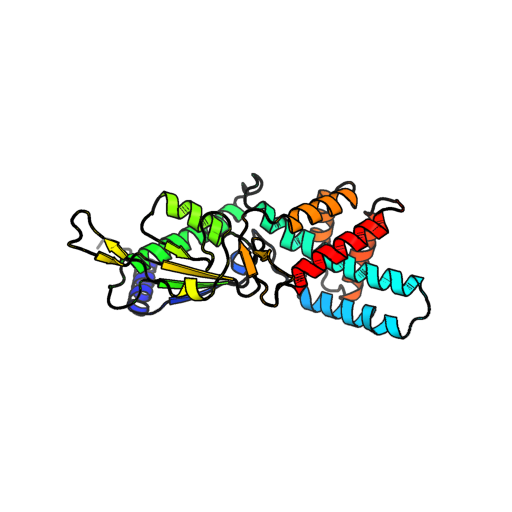00 62.44 106 GLU A CA 1
ATOM 879 C C . GLU A 1 106 ? 3.078 16.301 2.941 1.00 62.44 106 GLU A C 1
ATOM 881 O O . GLU A 1 106 ? 1.963 15.876 3.243 1.00 62.44 106 GLU A O 1
ATOM 886 N N . TYR A 1 107 ? 4.152 15.508 2.913 1.00 75.38 107 TYR A N 1
ATOM 887 C CA . TYR A 1 107 ? 4.129 14.071 3.215 1.00 75.38 107 TYR A CA 1
ATOM 888 C C . TYR A 1 107 ? 3.674 13.799 4.650 1.00 75.38 107 TYR A C 1
ATOM 890 O O . TYR A 1 107 ? 2.894 12.876 4.905 1.00 75.38 107 TYR A O 1
ATOM 898 N N . ASN A 1 108 ? 4.085 14.668 5.574 1.00 78.06 108 ASN A N 1
ATOM 899 C CA . ASN A 1 108 ? 3.635 14.625 6.956 1.00 78.06 108 ASN A CA 1
ATOM 900 C C . ASN A 1 108 ? 2.120 14.840 7.094 1.00 78.06 108 ASN A C 1
ATOM 902 O O . ASN A 1 108 ? 1.505 14.191 7.941 1.00 78.06 108 ASN A O 1
ATOM 906 N N . GLU A 1 109 ? 1.487 15.689 6.275 1.00 87.12 109 GLU A N 1
ATOM 907 C CA . GLU A 1 109 ? 0.032 15.881 6.362 1.00 87.12 109 GLU A CA 1
ATOM 908 C C . GLU A 1 109 ? -0.738 14.665 5.820 1.00 87.12 109 GLU A C 1
ATOM 910 O O . GLU A 1 109 ? -1.722 14.265 6.441 1.00 87.12 109 GLU A O 1
ATOM 915 N N . THR A 1 110 ? -0.272 14.004 4.750 1.00 89.88 110 THR A N 1
ATOM 916 C CA . THR A 1 110 ? -0.882 12.744 4.275 1.00 89.88 110 THR A CA 1
ATOM 917 C C . THR A 1 110 ? -0.826 11.669 5.357 1.00 89.88 110 THR A C 1
ATOM 919 O O . THR A 1 110 ? -1.866 11.129 5.733 1.00 89.88 110 THR A O 1
ATOM 922 N N . ILE A 1 111 ? 0.348 11.418 5.948 1.00 88.81 111 ILE A N 1
ATOM 923 C CA . ILE A 1 111 ? 0.497 10.443 7.045 1.00 88.81 111 ILE A CA 1
ATOM 924 C C . ILE A 1 111 ? -0.403 10.816 8.232 1.00 88.81 111 ILE A C 1
ATOM 926 O O . ILE A 1 111 ? -1.067 9.965 8.827 1.00 88.81 111 ILE A O 1
ATOM 930 N N . LYS A 1 112 ? -0.481 12.104 8.572 1.00 91.00 112 LYS A N 1
ATOM 931 C CA . LYS A 1 112 ? -1.355 12.601 9.638 1.00 91.00 112 LYS A CA 1
ATOM 932 C C . LYS A 1 112 ? -2.838 12.394 9.322 1.00 91.00 112 LYS A C 1
ATOM 934 O O . LYS A 1 112 ? -3.603 12.127 10.243 1.00 91.00 112 LYS A O 1
ATOM 939 N N . ASN A 1 113 ? -3.258 12.475 8.062 1.00 93.69 113 ASN A N 1
ATOM 940 C CA . ASN A 1 113 ? -4.635 12.185 7.664 1.00 93.69 113 ASN A CA 1
ATOM 941 C C . ASN A 1 113 ? -4.974 10.698 7.814 1.00 93.69 113 ASN A C 1
ATOM 943 O O . ASN A 1 113 ? -6.037 10.390 8.350 1.00 93.69 113 ASN A O 1
ATOM 947 N N . TYR A 1 114 ? -4.057 9.788 7.466 1.00 94.88 114 TYR A N 1
ATOM 948 C CA . TYR A 1 114 ? -4.210 8.361 7.784 1.00 94.88 114 TYR A CA 1
ATOM 949 C C . TYR A 1 114 ? -4.319 8.137 9.299 1.00 94.88 114 TYR A C 1
ATOM 951 O O . TYR A 1 114 ? -5.213 7.423 9.750 1.00 94.88 114 TYR A O 1
ATOM 959 N N . LYS A 1 115 ? -3.477 8.810 10.101 1.00 94.38 115 LYS A N 1
ATOM 960 C CA . LYS A 1 115 ? -3.537 8.746 11.575 1.00 94.38 115 LYS A CA 1
ATOM 961 C C . LYS A 1 115 ? -4.884 9.226 12.113 1.00 94.38 115 LYS A C 1
ATOM 963 O O . LYS A 1 115 ? -5.487 8.533 12.922 1.00 94.38 115 LYS A O 1
ATOM 968 N N . LYS A 1 116 ? -5.387 10.371 11.636 1.00 95.56 116 LYS A N 1
ATOM 969 C CA . LYS A 1 116 ? -6.716 10.891 12.004 1.00 95.56 116 LYS A CA 1
ATOM 970 C C . LYS A 1 116 ? -7.827 9.906 11.633 1.00 95.56 116 LYS A C 1
ATOM 972 O O . LYS A 1 116 ? -8.719 9.684 12.442 1.00 95.56 116 LYS A O 1
ATOM 977 N N . LEU A 1 117 ? -7.765 9.315 10.439 1.00 96.00 117 LEU A N 1
ATOM 978 C CA . LEU A 1 117 ? -8.761 8.351 9.970 1.00 96.00 117 LEU A CA 1
ATOM 979 C C . LEU A 1 117 ? -8.790 7.093 10.848 1.00 96.00 117 LEU A C 1
ATOM 981 O O . LEU A 1 117 ? -9.864 6.639 11.227 1.00 96.00 117 LEU A O 1
ATOM 985 N N . ILE A 1 118 ? -7.624 6.562 11.217 1.00 96.06 118 ILE A N 1
ATOM 986 C CA . ILE A 1 118 ? -7.521 5.381 12.084 1.00 96.06 118 ILE A CA 1
ATOM 987 C C . ILE A 1 118 ? -7.976 5.693 13.512 1.00 96.06 118 ILE A C 1
ATOM 989 O O . ILE A 1 118 ? -8.722 4.905 14.093 1.00 96.06 118 ILE A O 1
ATOM 993 N N . SER A 1 119 ? -7.616 6.859 14.057 1.00 95.31 119 SER A N 1
ATOM 994 C CA . SER A 1 119 ? -8.172 7.317 15.336 1.00 95.31 119 SER A CA 1
ATOM 995 C C . SER A 1 119 ? -9.696 7.401 15.278 1.00 95.31 119 SER A C 1
ATOM 997 O O . SER A 1 119 ? -10.372 6.925 16.185 1.00 95.31 119 SER A O 1
ATOM 999 N N . TRP A 1 120 ? -10.242 7.934 14.182 1.00 94.81 120 TRP A N 1
ATOM 1000 C CA . TRP A 1 120 ? -11.684 8.008 13.975 1.00 94.81 120 TRP A CA 1
ATOM 1001 C C . TRP A 1 120 ? -12.332 6.617 13.886 1.00 94.81 120 TRP A C 1
ATOM 1003 O O . TRP A 1 120 ? -13.377 6.406 14.494 1.00 94.81 120 TRP A O 1
ATOM 1013 N N . PHE A 1 121 ? -11.705 5.642 13.210 1.00 95.44 121 PHE A N 1
ATOM 1014 C CA . PHE A 1 121 ? -12.180 4.249 13.195 1.00 95.44 121 PHE A CA 1
ATOM 1015 C C . PHE A 1 121 ? -12.314 3.680 14.604 1.00 95.44 121 PHE A C 1
ATOM 1017 O O . PHE A 1 121 ? -13.348 3.102 14.938 1.00 95.44 121 PHE A O 1
ATOM 1024 N N . TYR A 1 122 ? -11.283 3.864 15.428 1.00 94.62 122 TYR A N 1
ATOM 1025 C CA . TYR A 1 122 ? -11.288 3.394 16.807 1.00 94.62 122 TYR A CA 1
ATOM 1026 C C . TYR A 1 122 ? -12.372 4.084 17.642 1.00 94.62 122 TYR A C 1
ATOM 1028 O O . TYR A 1 122 ? -13.184 3.410 18.271 1.00 94.62 122 TYR A O 1
ATOM 1036 N N . GLU A 1 123 ? -12.441 5.417 17.598 1.00 92.31 123 GLU A N 1
ATOM 1037 C CA . GLU A 1 123 ? -13.443 6.191 18.339 1.00 92.31 123 GLU A CA 1
ATOM 1038 C C . GLU A 1 123 ? -14.877 5.841 17.937 1.00 92.31 123 GLU A C 1
ATOM 1040 O O . GLU A 1 123 ? -15.757 5.775 18.796 1.00 92.31 123 GLU A O 1
ATOM 1045 N N . TYR A 1 124 ? -15.120 5.613 16.645 1.00 92.56 124 TYR A N 1
ATOM 1046 C CA . TYR A 1 124 ? -16.414 5.168 16.150 1.00 92.56 124 TYR A CA 1
ATOM 1047 C C . TYR A 1 124 ? -16.765 3.780 16.702 1.00 92.56 124 TYR A C 1
ATOM 1049 O O . TYR A 1 124 ? -17.814 3.619 17.322 1.00 92.56 124 TYR A O 1
ATOM 1057 N N . LEU A 1 125 ? -15.877 2.793 16.548 1.00 92.94 125 LEU A N 1
ATOM 1058 C CA . LEU A 1 125 ? -16.132 1.411 16.973 1.00 92.94 125 LEU A CA 1
ATOM 1059 C C . LEU A 1 125 ? -16.285 1.254 18.494 1.00 92.94 125 LEU A C 1
ATOM 1061 O O . LEU A 1 125 ? -17.055 0.408 18.957 1.00 92.94 125 LEU A O 1
ATOM 1065 N N . GLU A 1 126 ? -15.594 2.070 19.288 1.00 90.00 126 GLU A N 1
ATOM 1066 C CA . GLU A 1 126 ? -15.760 2.078 20.745 1.00 90.00 126 GLU A CA 1
ATOM 1067 C C . GLU A 1 126 ? -17.166 2.537 21.162 1.00 90.00 126 GLU A C 1
ATOM 1069 O O . GLU A 1 126 ? -17.726 1.987 22.111 1.00 90.00 126 GLU A O 1
ATOM 1074 N N . ARG A 1 127 ? -17.770 3.481 20.425 1.00 89.00 127 ARG A N 1
ATOM 1075 C CA . ARG A 1 127 ? -19.126 3.997 20.697 1.00 89.00 127 ARG A CA 1
ATOM 1076 C C . ARG A 1 127 ? -20.239 3.054 20.247 1.00 89.00 127 ARG A C 1
ATOM 1078 O O . ARG A 1 127 ? -21.354 3.157 20.752 1.00 89.00 127 ARG A O 1
ATOM 1085 N N . GLU A 1 128 ? -19.955 2.157 19.309 1.00 89.56 128 GLU A N 1
ATOM 1086 C CA . GLU A 1 128 ? -20.945 1.204 18.812 1.00 89.56 128 GLU A CA 1
ATOM 1087 C C . GLU A 1 128 ? -21.315 0.156 19.877 1.00 89.56 128 GLU A C 1
ATOM 1089 O O . GLU A 1 128 ? -20.508 -0.225 20.730 1.00 89.56 128 GLU A O 1
ATOM 1094 N N . GLY A 1 129 ? -22.564 -0.314 19.835 1.00 84.75 129 GLY A N 1
ATOM 1095 C CA . GLY A 1 129 ? -23.053 -1.381 20.712 1.00 84.75 129 GLY A CA 1
ATOM 1096 C C . GLY A 1 129 ? -22.523 -2.768 20.325 1.00 84.75 129 GLY A C 1
ATOM 1097 O O . GLY A 1 129 ? -21.866 -2.936 19.303 1.00 84.75 129 GLY A O 1
ATOM 1098 N N . ASN A 1 130 ? -22.857 -3.784 21.126 1.00 82.25 130 ASN A N 1
ATOM 1099 C CA . ASN A 1 130 ? -22.439 -5.181 20.904 1.00 82.25 130 ASN A CA 1
ATOM 1100 C C . ASN A 1 130 ? -23.486 -6.024 20.145 1.00 82.25 130 ASN A C 1
ATOM 1102 O O . ASN A 1 130 ? -23.372 -7.244 20.072 1.00 82.25 130 ASN A O 1
ATOM 1106 N N . GLU A 1 131 ? -24.545 -5.403 19.618 1.00 82.31 131 GLU A N 1
ATOM 1107 C CA . GLU A 1 131 ? -25.604 -6.101 18.865 1.00 82.31 131 GLU A CA 1
ATOM 1108 C C . GLU A 1 131 ? -25.113 -6.630 17.509 1.00 82.31 131 GLU A C 1
ATOM 1110 O O . GLU A 1 131 ? -25.732 -7.506 16.903 1.00 82.31 131 GLU A O 1
ATOM 1115 N N . ARG A 1 132 ? -24.010 -6.068 17.010 1.00 83.56 132 ARG A N 1
ATOM 1116 C CA . ARG A 1 132 ? -23.374 -6.409 15.740 1.00 83.56 132 ARG A CA 1
ATOM 1117 C C . ARG A 1 132 ? -21.864 -6.454 15.947 1.00 83.56 132 ARG A C 1
ATOM 1119 O O . ARG A 1 132 ? -21.382 -5.738 16.821 1.00 83.56 132 ARG A O 1
ATOM 1126 N N . PRO A 1 133 ? -21.128 -7.202 15.108 1.00 86.06 133 PRO A N 1
ATOM 1127 C CA . PRO A 1 133 ? -19.680 -7.194 15.170 1.00 86.06 133 PRO A CA 1
ATOM 1128 C C . PRO A 1 133 ? -19.120 -5.778 15.033 1.00 86.06 133 PRO A C 1
ATOM 1130 O O . PRO A 1 133 ? -19.394 -5.106 14.032 1.00 86.06 133 PRO A O 1
ATOM 1133 N N . LYS A 1 134 ? -18.318 -5.341 16.006 1.00 91.88 134 LYS A N 1
ATOM 1134 C CA . LYS A 1 134 ? -17.595 -4.061 15.977 1.00 91.88 134 LYS A CA 1
ATOM 1135 C C . LYS A 1 134 ? -16.504 -4.078 14.911 1.00 91.88 134 LYS A C 1
ATOM 1137 O O . LYS A 1 134 ? -15.326 -4.247 15.220 1.00 91.88 134 LYS A O 1
ATOM 1142 N N . ARG A 1 135 ? -16.885 -3.899 13.643 1.00 93.38 135 ARG A N 1
ATOM 1143 C CA . ARG A 1 135 ? -15.944 -3.937 12.519 1.00 93.38 135 ARG A CA 1
ATOM 1144 C C . ARG A 1 135 ? -16.124 -2.825 11.495 1.00 93.38 135 ARG A C 1
ATOM 1146 O O . ARG A 1 135 ? -17.243 -2.476 11.125 1.00 93.38 135 ARG A O 1
ATOM 1153 N N . ILE A 1 136 ? -14.999 -2.346 10.973 1.00 96.00 136 ILE A N 1
ATOM 1154 C CA . ILE A 1 136 ? -14.922 -1.521 9.763 1.00 96.00 136 ILE A CA 1
ATOM 1155 C C . ILE A 1 136 ? -14.180 -2.315 8.695 1.00 96.00 136 ILE A C 1
ATOM 1157 O O . ILE A 1 136 ? -13.140 -2.908 8.974 1.00 96.00 136 ILE A O 1
ATOM 1161 N N . ASN A 1 137 ? -14.688 -2.296 7.465 1.00 97.31 137 ASN A N 1
ATOM 1162 C CA . ASN A 1 137 ? -13.978 -2.855 6.319 1.00 97.31 137 ASN A CA 1
ATOM 1163 C C . ASN A 1 137 ? -13.428 -1.724 5.451 1.00 97.31 137 ASN A C 1
ATOM 1165 O O . ASN A 1 137 ? -14.166 -0.835 5.034 1.00 97.31 137 ASN A O 1
ATOM 1169 N N . VAL A 1 138 ? -12.140 -1.773 5.146 1.00 97.62 138 VAL A N 1
ATOM 1170 C CA . VAL A 1 138 ? -11.458 -0.840 4.256 1.00 97.62 138 VAL A CA 1
ATOM 1171 C C . VAL A 1 138 ? -11.014 -1.607 3.024 1.00 97.62 138 VAL A C 1
ATOM 1173 O O . VAL A 1 138 ? -10.122 -2.442 3.093 1.00 97.62 138 VAL A O 1
ATOM 1176 N N . PHE A 1 139 ? -11.627 -1.316 1.888 1.00 97.12 139 PHE A N 1
ATOM 1177 C CA . PHE A 1 139 ? -11.199 -1.790 0.582 1.00 97.12 139 PHE A CA 1
ATOM 1178 C C . PHE A 1 139 ? -10.275 -0.746 -0.024 1.00 97.12 139 PHE A C 1
ATOM 1180 O O . PHE A 1 139 ? -10.641 0.425 -0.125 1.00 97.12 139 PHE A O 1
ATOM 1187 N N . THR A 1 140 ? -9.076 -1.146 -0.432 1.00 94.50 140 THR A N 1
ATOM 1188 C CA . THR A 1 140 ? -8.142 -0.238 -1.090 1.00 94.50 140 THR A CA 1
ATOM 1189 C C . THR A 1 140 ? -7.604 -0.819 -2.383 1.00 94.50 140 THR A C 1
ATOM 1191 O O . THR A 1 140 ? -7.352 -2.019 -2.507 1.00 94.50 140 THR A O 1
ATOM 1194 N N . THR A 1 141 ? -7.427 0.067 -3.356 1.00 89.75 141 THR A N 1
ATOM 1195 C CA . THR A 1 141 ? -6.753 -0.226 -4.623 1.00 89.75 141 THR A CA 1
ATOM 1196 C C . THR A 1 141 ? -5.246 0.036 -4.543 1.00 89.75 141 THR A C 1
ATOM 1198 O O . THR A 1 141 ? -4.559 -0.080 -5.554 1.00 89.75 141 THR A O 1
ATOM 1201 N N . ASN A 1 142 ? -4.729 0.451 -3.381 1.00 88.50 142 ASN A N 1
ATOM 1202 C CA . ASN A 1 142 ? -3.347 0.901 -3.233 1.00 88.50 142 ASN A CA 1
ATOM 1203 C C . ASN A 1 142 ? -2.426 -0.262 -2.885 1.00 88.50 142 ASN A C 1
ATOM 1205 O O . ASN A 1 142 ? -2.728 -1.058 -1.996 1.00 88.50 142 ASN A O 1
ATOM 1209 N N . TYR A 1 143 ? -1.262 -0.286 -3.535 1.00 88.44 143 TYR A N 1
ATOM 1210 C CA . TYR A 1 143 ? -0.204 -1.259 -3.264 1.00 88.44 143 TYR A CA 1
ATOM 1211 C C . TYR A 1 143 ? 0.667 -0.894 -2.057 1.00 88.44 143 TYR A C 1
ATOM 1213 O O . TYR A 1 143 ? 1.414 -1.745 -1.582 1.00 88.44 143 TYR A O 1
ATOM 1221 N N . ASP A 1 144 ? 0.616 0.363 -1.606 1.00 90.50 144 ASP A N 1
ATOM 1222 C CA . ASP A 1 144 ? 1.454 0.882 -0.524 1.00 90.50 144 ASP A CA 1
ATOM 1223 C C . ASP A 1 144 ? 1.116 0.282 0.850 1.00 90.50 144 ASP A C 1
ATOM 1225 O O . ASP A 1 144 ? 0.103 -0.396 1.006 1.00 90.50 144 ASP A O 1
ATOM 1229 N N . LEU A 1 145 ? 1.971 0.537 1.845 1.00 91.50 145 LEU A N 1
ATOM 1230 C CA . LEU A 1 145 ? 1.835 0.028 3.216 1.00 91.50 145 LEU A CA 1
ATOM 1231 C C . LEU A 1 145 ? 1.443 1.123 4.225 1.00 91.50 145 LEU A C 1
ATOM 1233 O O . LEU A 1 145 ? 1.766 1.019 5.410 1.00 91.50 145 LEU A O 1
ATOM 1237 N N . LEU A 1 146 ? 0.795 2.212 3.782 1.00 91.94 146 LEU A N 1
ATOM 1238 C CA . LEU A 1 146 ? 0.481 3.341 4.670 1.00 91.94 146 LEU A CA 1
ATOM 1239 C C . LEU A 1 146 ? -0.515 2.971 5.760 1.00 91.94 146 LEU A C 1
ATOM 1241 O O . LEU A 1 146 ? -0.350 3.411 6.899 1.00 91.94 146 LEU A O 1
ATOM 1245 N N . PHE A 1 147 ? -1.531 2.170 5.432 1.00 93.81 147 PHE A N 1
ATOM 1246 C CA . PHE A 1 147 ? -2.468 1.675 6.436 1.00 93.81 147 PHE A CA 1
ATOM 1247 C C . PHE A 1 147 ? -1.737 0.821 7.455 1.00 93.81 147 PHE A C 1
ATOM 1249 O O . PHE A 1 147 ? -1.777 1.148 8.632 1.00 93.81 147 PHE A O 1
ATOM 1256 N N . GLU A 1 148 ? -1.033 -0.209 6.996 1.00 93.00 148 GLU A N 1
ATOM 1257 C CA . GLU A 1 148 ? -0.287 -1.150 7.827 1.00 93.00 148 GLU A CA 1
ATOM 1258 C C . GLU A 1 148 ? 0.646 -0.419 8.797 1.00 93.00 148 GLU A C 1
ATOM 1260 O O . GLU A 1 148 ? 0.518 -0.573 10.009 1.00 93.00 148 GLU A O 1
ATOM 1265 N N . LYS A 1 149 ? 1.488 0.486 8.283 1.00 90.62 149 LYS A N 1
ATOM 1266 C CA . LYS A 1 149 ? 2.396 1.290 9.111 1.00 90.62 149 LYS A CA 1
ATOM 1267 C C . LYS A 1 149 ? 1.655 2.166 10.118 1.00 90.62 149 LYS A C 1
ATOM 1269 O O . LYS A 1 149 ? 2.070 2.296 11.267 1.00 90.62 149 LYS A O 1
ATOM 1274 N N . THR A 1 150 ? 0.567 2.802 9.693 1.00 92.06 150 THR A N 1
ATOM 1275 C CA . THR A 1 150 ? -0.185 3.694 10.579 1.00 92.06 150 THR A CA 1
ATOM 1276 C C . THR A 1 150 ? -0.947 2.916 11.653 1.00 92.06 150 THR A C 1
ATOM 1278 O O . THR A 1 150 ? -1.062 3.395 12.781 1.00 92.06 150 THR A O 1
ATOM 1281 N N . PHE A 1 151 ? -1.442 1.721 11.330 1.00 92.94 151 PHE A N 1
ATOM 1282 C CA . PHE A 1 151 ? -2.049 0.814 12.296 1.00 92.94 151 PHE A CA 1
ATOM 1283 C C . PHE A 1 151 ? -1.017 0.309 13.299 1.00 92.94 151 PHE A C 1
ATOM 1285 O O . PHE A 1 151 ? -1.291 0.390 14.492 1.00 92.94 151 PHE A O 1
ATOM 1292 N N . ASP A 1 152 ? 0.170 -0.112 12.858 1.00 90.94 152 ASP A N 1
ATOM 1293 C CA . ASP A 1 152 ? 1.252 -0.536 13.756 1.00 90.94 152 ASP A CA 1
ATOM 1294 C C . ASP A 1 152 ? 1.619 0.572 14.760 1.00 90.94 152 ASP A C 1
ATOM 1296 O O . ASP A 1 152 ? 1.621 0.339 15.972 1.00 90.94 152 ASP A O 1
ATOM 1300 N N . ASP A 1 153 ? 1.815 1.809 14.283 1.00 90.88 153 ASP A N 1
ATOM 1301 C CA . ASP A 1 153 ? 2.039 2.989 15.136 1.00 90.88 153 ASP A CA 1
ATOM 1302 C C . ASP A 1 153 ? 0.899 3.201 16.155 1.00 90.88 153 ASP A C 1
ATOM 1304 O O . ASP A 1 153 ? 1.127 3.617 17.297 1.00 90.88 153 ASP A O 1
ATOM 1308 N N . PHE A 1 154 ? -0.349 2.972 15.734 1.00 93.88 154 PHE A N 1
ATOM 1309 C CA . PHE A 1 154 ? -1.542 3.194 16.550 1.00 93.88 154 PHE A CA 1
ATOM 1310 C C . PHE A 1 154 ? -1.734 2.108 17.619 1.00 93.88 154 PHE A C 1
ATOM 1312 O O . PHE A 1 154 ? -2.110 2.426 18.754 1.00 93.88 154 PHE A O 1
ATOM 1319 N N . LEU A 1 155 ? -1.436 0.850 17.280 1.00 93.25 155 LEU A N 1
ATOM 1320 C CA . LEU A 1 155 ? -1.569 -0.323 18.149 1.00 93.25 155 LEU A CA 1
ATOM 1321 C C . LEU A 1 155 ? -0.673 -0.235 19.389 1.00 93.25 155 LEU A C 1
ATOM 1323 O O . LEU A 1 155 ? -1.078 -0.675 20.463 1.00 93.25 155 LEU A O 1
ATOM 1327 N N . LEU A 1 156 ? 0.495 0.412 19.284 1.00 91.12 156 LEU A N 1
ATOM 1328 C CA . LEU A 1 156 ? 1.395 0.643 20.424 1.00 91.12 156 LEU A CA 1
ATOM 1329 C C . LEU A 1 156 ? 0.725 1.405 21.577 1.00 91.12 156 LEU A C 1
ATOM 1331 O O . LEU A 1 156 ? 1.064 1.196 22.740 1.00 91.12 156 LEU A O 1
ATOM 1335 N N . LYS A 1 157 ? -0.211 2.307 21.262 1.00 93.25 157 LYS A N 1
ATOM 1336 C CA . LYS A 1 157 ? -0.939 3.116 22.254 1.00 93.25 157 LYS A CA 1
ATOM 1337 C C . LYS A 1 157 ? -2.325 2.559 22.567 1.00 93.25 157 LYS A C 1
ATOM 1339 O O . LYS A 1 157 ? -2.871 2.857 23.625 1.00 93.25 157 LYS A O 1
ATOM 1344 N N . ASN A 1 158 ? -2.884 1.765 21.658 1.00 93.44 158 ASN A N 1
ATOM 1345 C CA . ASN A 1 158 ? -4.243 1.246 21.732 1.00 93.44 158 ASN A CA 1
ATOM 1346 C C . ASN A 1 158 ? -4.207 -0.271 21.487 1.00 93.44 158 ASN A C 1
ATOM 1348 O O . ASN A 1 158 ? -4.511 -0.715 20.386 1.00 93.44 158 ASN A O 1
ATOM 1352 N N . PRO A 1 159 ? -3.842 -1.090 22.487 1.00 90.12 159 PRO A N 1
ATOM 1353 C CA . PRO A 1 159 ? -3.696 -2.539 22.303 1.00 90.12 159 PRO A CA 1
ATOM 1354 C C . PRO A 1 159 ? -5.035 -3.278 22.136 1.00 90.12 159 PRO A C 1
ATOM 1356 O O . PRO A 1 159 ? -5.062 -4.469 21.842 1.00 90.12 159 PRO A O 1
ATOM 1359 N N . LEU A 1 160 ? -6.154 -2.587 22.362 1.00 90.94 160 LEU A N 1
ATOM 1360 C CA . LEU A 1 160 ? -7.509 -3.142 22.392 1.00 90.94 160 LEU A CA 1
ATOM 1361 C C . LEU A 1 160 ? -8.288 -2.812 21.112 1.00 90.94 160 LEU A C 1
ATOM 1363 O O . LEU A 1 160 ? -9.484 -2.554 21.151 1.00 90.94 160 LEU A O 1
ATOM 1367 N N . ILE A 1 161 ? -7.594 -2.827 19.982 1.00 94.31 161 ILE A N 1
ATOM 1368 C CA . ILE A 1 161 ? -8.137 -2.809 18.624 1.00 94.31 161 ILE A CA 1
ATOM 1369 C C . ILE A 1 161 ? -7.360 -3.849 17.824 1.00 94.31 161 ILE A C 1
ATOM 1371 O O . ILE A 1 161 ? -6.168 -4.052 18.048 1.00 94.31 161 ILE A O 1
ATOM 1375 N N . TYR A 1 162 ? -8.029 -4.533 16.907 1.00 94.94 162 TYR A N 1
ATOM 1376 C CA . TYR A 1 162 ? -7.407 -5.540 16.067 1.00 94.94 162 TYR A CA 1
ATOM 1377 C C . TYR A 1 162 ? -7.396 -5.090 14.612 1.00 94.94 162 TYR A C 1
ATOM 1379 O O . TYR A 1 162 ? -8.440 -4.860 14.000 1.00 94.94 162 TYR A O 1
ATOM 1387 N N . PHE A 1 163 ? -6.197 -4.979 14.056 1.00 95.00 163 PHE A N 1
ATOM 1388 C CA . PHE A 1 163 ? -6.000 -4.739 12.637 1.00 95.00 163 PHE A CA 1
ATOM 1389 C C . PHE A 1 163 ? -5.857 -6.073 11.901 1.00 95.00 163 PHE A C 1
ATOM 1391 O O . PHE A 1 163 ? -5.065 -6.9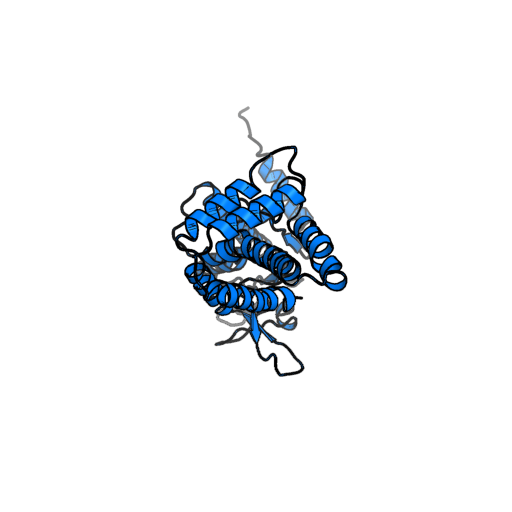28 12.300 1.00 95.00 163 PHE A O 1
ATOM 1398 N N . ASN A 1 164 ? -6.635 -6.248 10.837 1.00 95.44 164 ASN A N 1
ATOM 1399 C CA . ASN A 1 164 ? -6.724 -7.497 10.098 1.00 95.44 164 ASN A CA 1
ATOM 1400 C C . ASN A 1 164 ? -6.513 -7.259 8.602 1.00 95.44 164 ASN A C 1
ATOM 1402 O O . ASN A 1 164 ? -7.429 -6.853 7.891 1.00 95.44 164 ASN A O 1
ATOM 1406 N N . ASP A 1 165 ? -5.316 -7.553 8.111 1.00 94.19 165 ASP A N 1
ATOM 1407 C CA . ASP A 1 165 ? -4.976 -7.550 6.682 1.00 94.19 165 ASP A CA 1
ATOM 1408 C C . ASP A 1 165 ? -5.305 -8.889 5.990 1.00 94.19 165 ASP A C 1
ATOM 1410 O O . ASP A 1 165 ? -4.927 -9.120 4.842 1.00 94.19 165 ASP A O 1
ATOM 1414 N N . GLY A 1 166 ? -5.987 -9.798 6.699 1.00 93.38 166 GLY A N 1
ATOM 1415 C CA . GLY A 1 166 ? -6.318 -11.145 6.245 1.00 93.38 166 GLY A CA 1
ATOM 1416 C C . GLY A 1 166 ? -5.173 -12.144 6.381 1.00 93.38 166 GLY A C 1
ATOM 1417 O O . GLY A 1 166 ? -5.367 -13.329 6.091 1.00 93.38 166 GLY A O 1
ATOM 1418 N N . SER A 1 167 ? -3.990 -11.709 6.816 1.00 93.25 167 SER A N 1
ATOM 1419 C CA . SER A 1 167 ? -2.833 -12.574 6.998 1.00 93.25 167 SER A CA 1
ATOM 1420 C C . SER A 1 167 ? -2.777 -13.134 8.423 1.00 93.25 167 SER A C 1
ATOM 1422 O O . SER A 1 167 ? -3.087 -12.454 9.402 1.00 93.25 167 SER A O 1
ATOM 1424 N N . ARG A 1 168 ? -2.414 -14.413 8.578 1.00 90.00 168 ARG A N 1
ATOM 1425 C CA . ARG A 1 168 ? -2.315 -15.040 9.907 1.00 90.00 168 ARG A CA 1
ATOM 1426 C C . ARG A 1 168 ? -1.281 -16.152 9.924 1.00 90.00 168 ARG A C 1
ATOM 1428 O O . ARG A 1 168 ? -1.306 -17.027 9.070 1.00 90.00 168 ARG A O 1
ATOM 1435 N N . SER A 1 169 ? -0.379 -16.103 10.899 1.00 87.56 169 SER A N 1
ATOM 1436 C CA . SER A 1 169 ? 0.550 -17.157 11.340 1.00 87.56 169 SER A CA 1
ATOM 1437 C C . SER A 1 169 ? 1.503 -16.537 12.369 1.00 87.56 169 SER A C 1
ATOM 1439 O O . SER A 1 169 ? 1.453 -15.329 12.603 1.00 87.56 169 SER A O 1
ATOM 1441 N N . VAL A 1 170 ? 2.391 -17.339 12.952 1.00 85.50 170 VAL A N 1
ATOM 1442 C CA . VAL A 1 170 ? 3.426 -16.862 13.883 1.00 85.50 170 VAL A CA 1
ATOM 1443 C C . VAL A 1 170 ? 4.694 -16.421 13.143 1.00 85.50 170 VAL A C 1
ATOM 1445 O O . VAL A 1 170 ? 5.162 -15.311 13.359 1.00 85.50 170 VAL A O 1
ATOM 1448 N N . PHE A 1 171 ? 5.237 -17.255 12.250 1.00 85.06 171 PHE A N 1
ATOM 1449 C CA . PHE A 1 171 ? 6.514 -16.976 11.567 1.00 85.06 171 PHE A CA 1
ATOM 1450 C C . PHE A 1 171 ? 6.346 -16.466 10.134 1.00 85.06 171 PHE A C 1
ATOM 1452 O O . PHE A 1 171 ? 7.044 -15.551 9.714 1.00 85.06 171 PHE A O 1
ATOM 1459 N N . LYS A 1 172 ? 5.425 -17.066 9.375 1.00 85.62 172 LYS A N 1
ATOM 1460 C CA . LYS A 1 172 ? 5.155 -16.728 7.971 1.00 85.62 172 LYS A CA 1
ATOM 1461 C C . LYS A 1 172 ? 3.674 -16.464 7.810 1.00 85.62 172 LYS A C 1
ATOM 1463 O O . LYS A 1 172 ? 2.895 -17.411 7.851 1.00 85.62 172 LYS A O 1
ATOM 1468 N N . LYS A 1 173 ? 3.273 -15.199 7.708 1.00 90.56 173 LYS A N 1
ATOM 1469 C CA . LYS A 1 173 ? 1.856 -14.834 7.636 1.00 90.56 173 LYS A CA 1
ATOM 1470 C C . LYS A 1 173 ? 1.310 -15.168 6.251 1.00 90.56 173 LYS A C 1
ATOM 1472 O O . LYS A 1 173 ? 1.809 -14.644 5.261 1.00 90.56 173 LYS A O 1
ATOM 1477 N N . TYR A 1 174 ? 0.282 -16.007 6.195 1.00 91.50 174 TYR A N 1
ATOM 1478 C CA . TYR A 1 174 ? -0.395 -16.362 4.948 1.00 91.50 174 TYR A CA 1
ATOM 1479 C C . TYR A 1 174 ? -1.751 -15.677 4.879 1.00 91.50 174 TYR A C 1
ATOM 1481 O O . TYR A 1 174 ? -2.493 -15.659 5.868 1.00 91.50 174 TYR A O 1
ATOM 1489 N N . LEU A 1 175 ? -2.060 -15.107 3.719 1.00 91.69 175 LEU A N 1
ATOM 1490 C CA . LEU A 1 175 ? -3.343 -14.488 3.436 1.00 91.69 175 LEU A CA 1
ATOM 1491 C C . LEU A 1 175 ? -4.416 -15.571 3.306 1.00 91.69 175 LEU A C 1
ATOM 1493 O O . LEU A 1 175 ? -4.264 -16.536 2.559 1.00 91.69 175 LEU A O 1
ATOM 1497 N N . SER A 1 176 ? -5.529 -15.399 4.012 1.00 91.00 176 SER A N 1
ATOM 1498 C CA . SER A 1 176 ? -6.700 -16.255 3.849 1.00 91.00 176 SER A CA 1
ATOM 1499 C C . SER A 1 176 ? -7.979 -15.454 3.997 1.00 91.00 176 SER A C 1
ATOM 1501 O O . SER A 1 176 ? -8.188 -14.784 5.007 1.00 91.00 176 SER A O 1
ATOM 1503 N N . ASN A 1 177 ? -8.900 -15.615 3.044 1.00 89.94 177 ASN A N 1
ATOM 1504 C CA . ASN A 1 177 ? -10.200 -14.943 3.087 1.00 89.94 177 ASN A CA 1
ATOM 1505 C C . ASN A 1 177 ? -10.994 -15.270 4.360 1.00 89.94 177 ASN A C 1
ATOM 1507 O O . ASN A 1 177 ? -11.763 -14.445 4.843 1.00 89.94 177 ASN A O 1
ATOM 1511 N N . LYS A 1 178 ? -10.771 -16.453 4.947 1.00 91.12 178 LYS A N 1
ATOM 1512 C CA . LYS A 1 178 ? -11.417 -16.871 6.198 1.00 91.12 178 LYS A CA 1
ATOM 1513 C C . LYS A 1 178 ? -11.063 -15.950 7.372 1.00 91.12 178 LYS A C 1
ATOM 1515 O O . LYS A 1 178 ? -11.890 -15.766 8.260 1.00 91.12 178 LYS A O 1
ATOM 1520 N N . ASN A 1 179 ? -9.876 -15.338 7.362 1.00 92.94 179 ASN A N 1
ATOM 1521 C CA . ASN A 1 179 ? -9.405 -14.489 8.456 1.00 92.94 179 ASN A CA 1
ATOM 1522 C C . ASN A 1 179 ? -10.199 -13.180 8.579 1.00 92.94 179 ASN A C 1
ATOM 1524 O O . ASN A 1 179 ? -10.309 -12.650 9.680 1.00 92.94 179 ASN A O 1
ATOM 1528 N N . PHE A 1 180 ? -10.816 -12.681 7.504 1.00 93.88 180 PHE A N 1
ATOM 1529 C CA . PHE A 1 180 ? -11.628 -11.454 7.541 1.00 93.88 180 PHE A CA 1
ATOM 1530 C C . PHE A 1 180 ? -12.964 -11.600 8.286 1.00 93.88 180 PHE A C 1
ATOM 1532 O O . PHE A 1 180 ? -13.618 -10.604 8.600 1.00 93.88 180 PHE A O 1
ATOM 1539 N N . TYR A 1 181 ? -13.374 -12.836 8.581 1.00 91.00 181 TYR A N 1
ATOM 1540 C CA . TYR A 1 181 ? -14.635 -13.149 9.258 1.00 91.00 181 TYR A CA 1
ATOM 1541 C C . TYR A 1 181 ? -14.459 -13.490 10.742 1.00 91.00 181 TYR A C 1
ATOM 1543 O O . TYR A 1 181 ? -15.384 -14.001 11.371 1.00 91.00 181 TYR A O 1
ATOM 1551 N N . LEU A 1 182 ? -13.279 -13.232 11.308 1.00 90.06 182 LEU A N 1
ATOM 1552 C CA . LEU A 1 182 ? -13.015 -13.452 12.724 1.00 90.06 182 LEU A CA 1
ATOM 1553 C C . LEU A 1 182 ? -13.651 -12.346 13.571 1.00 90.06 182 LEU A C 1
ATOM 1555 O O . LEU A 1 182 ? -13.510 -11.170 13.253 1.00 90.06 182 LEU A O 1
ATOM 1559 N N . ASN A 1 183 ? -14.278 -12.739 14.679 1.00 89.62 183 ASN A N 1
ATOM 1560 C CA . ASN A 1 183 ? -14.695 -11.833 15.748 1.00 89.62 183 ASN A CA 1
ATOM 1561 C C . ASN A 1 183 ? -13.838 -12.135 16.982 1.00 89.62 183 ASN A C 1
ATOM 1563 O O . ASN A 1 183 ? -13.607 -13.302 17.308 1.00 89.62 183 ASN A O 1
ATOM 1567 N N . LEU A 1 184 ? -13.350 -11.095 17.655 1.00 90.75 184 LEU A N 1
ATOM 1568 C CA . LEU A 1 184 ? -12.455 -11.219 18.802 1.00 90.75 184 LEU A CA 1
ATOM 1569 C C . LEU A 1 184 ? -13.114 -10.624 20.040 1.00 90.75 184 LEU A C 1
ATOM 1571 O O . LEU A 1 184 ? -13.713 -9.556 19.984 1.00 90.75 184 LEU A O 1
ATOM 1575 N N . THR A 1 185 ? -12.967 -11.297 21.176 1.00 91.12 185 THR A N 1
ATOM 1576 C CA . THR A 1 185 ? -13.507 -10.835 22.458 1.00 91.12 185 THR A CA 1
ATOM 1577 C C . THR A 1 185 ? -12.406 -10.738 23.499 1.00 91.12 185 THR A C 1
ATOM 1579 O O . THR A 1 185 ? -11.578 -11.639 23.608 1.00 91.12 185 THR A O 1
ATOM 1582 N N . HIS A 1 186 ? -12.439 -9.678 24.298 1.00 89.31 186 HIS A N 1
ATOM 1583 C CA . HIS A 1 186 ? -11.566 -9.464 25.443 1.00 89.31 186 HIS A CA 1
ATOM 1584 C C . HIS A 1 186 ? -12.351 -9.697 26.739 1.00 89.31 186 HIS A C 1
ATOM 1586 O O . HIS A 1 186 ? -13.338 -9.000 27.005 1.00 89.31 186 HIS A O 1
ATOM 1592 N N . SER A 1 187 ? -11.895 -10.644 27.560 1.00 88.94 187 SER A N 1
ATOM 1593 C CA . SER A 1 187 ? -12.429 -10.871 28.906 1.00 88.94 187 SER A CA 1
ATOM 1594 C C . SER A 1 187 ? -11.813 -9.912 29.926 1.00 88.94 187 SER A C 1
ATOM 1596 O O . SER A 1 187 ? -10.633 -9.580 29.854 1.00 88.94 187 SER A O 1
ATOM 1598 N N . GLY A 1 188 ? -12.609 -9.461 30.894 1.00 83.31 188 GLY A N 1
ATOM 1599 C CA . GLY A 1 188 ? -12.100 -8.790 32.092 1.00 83.31 188 GLY A CA 1
ATOM 1600 C C . GLY A 1 188 ? -11.370 -9.758 33.032 1.00 83.31 188 GLY A C 1
ATOM 1601 O O . GLY A 1 188 ? -11.493 -10.968 32.898 1.00 83.31 188 GLY A O 1
ATOM 1602 N N . TYR A 1 189 ? -10.658 -9.218 34.025 1.00 79.06 189 TYR A N 1
ATOM 1603 C CA . TYR A 1 189 ? -9.791 -9.973 34.948 1.00 79.06 189 TYR A CA 1
ATOM 1604 C C . TYR A 1 189 ? -10.468 -11.166 35.657 1.00 79.06 189 TYR A C 1
ATOM 1606 O O . TYR A 1 189 ? -9.826 -12.182 35.882 1.00 79.06 189 TYR A O 1
ATOM 1614 N N . ASN A 1 190 ? -11.765 -11.061 35.965 1.00 83.81 190 ASN A N 1
ATOM 1615 C CA . ASN A 1 190 ? -12.542 -12.127 36.613 1.00 83.81 190 ASN A CA 1
ATOM 1616 C C . ASN A 1 190 ? -13.434 -12.910 35.632 1.00 83.81 190 ASN A C 1
ATOM 1618 O O . ASN A 1 190 ? -14.384 -13.546 36.074 1.00 83.81 190 ASN A O 1
ATOM 1622 N N . ASP A 1 191 ? -13.233 -12.770 34.316 1.00 81.25 191 ASP A N 1
ATOM 1623 C CA . ASP A 1 191 ? -14.024 -13.380 33.228 1.00 81.25 191 ASP A CA 1
ATOM 1624 C C . ASP A 1 191 ? -15.546 -13.108 33.228 1.00 81.25 191 ASP A C 1
ATOM 1626 O O . ASP A 1 191 ? -16.255 -13.492 32.298 1.00 81.25 191 ASP A O 1
ATOM 1630 N N . ASN A 1 192 ? -16.054 -12.360 34.209 1.00 81.12 192 ASN A N 1
ATOM 1631 C CA . ASN A 1 192 ? -17.470 -12.015 34.358 1.00 81.12 192 ASN A CA 1
ATOM 1632 C C . ASN A 1 192 ? -17.986 -11.051 33.282 1.00 81.12 192 ASN A C 1
ATOM 1634 O O . ASN A 1 192 ? -19.193 -10.886 33.121 1.00 81.12 192 ASN A O 1
ATOM 1638 N N . TYR A 1 193 ? -17.083 -10.381 32.567 1.00 81.75 193 TYR A N 1
ATOM 1639 C CA . TYR A 1 193 ? -17.423 -9.434 31.516 1.00 81.75 193 TYR A CA 1
ATOM 1640 C C . TYR A 1 193 ? -16.598 -9.727 30.272 1.00 81.75 193 TYR A C 1
ATOM 1642 O O . TYR A 1 193 ? -15.370 -9.793 30.335 1.00 81.75 193 TYR A O 1
ATOM 1650 N N . LYS A 1 194 ? -17.283 -9.864 29.138 1.00 85.56 194 LYS A N 1
ATOM 1651 C CA . LYS A 1 194 ? -16.673 -9.964 27.815 1.00 85.56 194 LYS A CA 1
ATOM 1652 C C . LYS A 1 194 ? -17.115 -8.763 27.004 1.00 85.56 194 LYS A C 1
ATOM 1654 O O . LYS A 1 194 ? -18.308 -8.477 26.923 1.00 85.56 194 LYS A O 1
ATOM 1659 N N . ARG A 1 195 ? -16.154 -8.091 26.381 1.00 87.00 195 ARG A N 1
ATOM 1660 C CA . ARG A 1 195 ? -16.431 -7.102 25.338 1.00 87.00 195 ARG A CA 1
ATOM 1661 C C . ARG A 1 195 ? -15.847 -7.566 24.023 1.00 87.00 195 ARG A C 1
ATOM 1663 O O . ARG A 1 195 ? -14.794 -8.201 24.000 1.00 87.00 195 ARG A O 1
ATOM 1670 N N . GLU A 1 196 ? -16.527 -7.241 22.940 1.00 91.00 196 GLU A N 1
ATOM 1671 C CA . GLU A 1 196 ? -15.959 -7.413 21.614 1.00 91.00 196 GLU A CA 1
ATOM 1672 C C . GLU A 1 196 ? -14.837 -6.391 21.401 1.00 91.00 196 GLU A C 1
ATOM 1674 O O . GLU A 1 196 ? -14.945 -5.238 21.823 1.00 91.00 196 GLU A O 1
ATOM 1679 N N . ILE A 1 197 ? -13.741 -6.839 20.798 1.00 93.62 197 ILE A N 1
ATOM 1680 C CA . ILE A 1 197 ? -12.622 -5.983 20.414 1.00 93.62 197 ILE A CA 1
ATOM 1681 C C . ILE A 1 197 ? -12.979 -5.345 19.066 1.00 93.62 197 ILE A C 1
ATOM 1683 O O . ILE A 1 197 ? -13.334 -6.084 18.149 1.00 93.62 197 ILE A O 1
ATOM 1687 N N . PRO A 1 198 ? -12.862 -4.016 18.909 1.00 94.81 198 PRO A N 1
ATOM 1688 C CA . PRO A 1 198 ? -12.938 -3.354 17.611 1.00 94.81 198 PRO A CA 1
ATOM 1689 C C . PRO A 1 198 ? -12.003 -3.983 16.574 1.00 94.81 198 PRO A C 1
ATOM 1691 O O . PRO A 1 198 ? -10.812 -4.153 16.833 1.00 94.81 198 PRO A O 1
ATOM 1694 N N . ILE A 1 199 ? -12.518 -4.287 15.385 1.00 95.75 199 ILE A N 1
ATOM 1695 C CA . ILE A 1 199 ? -11.747 -4.860 14.278 1.00 95.75 199 ILE A CA 1
ATOM 1696 C C . ILE A 1 199 ? -11.753 -3.901 13.089 1.00 95.75 199 ILE A C 1
ATOM 1698 O O . ILE A 1 199 ? -12.804 -3.432 12.655 1.00 95.75 199 ILE A O 1
ATOM 1702 N N . VAL A 1 200 ? -10.588 -3.649 12.499 1.00 97.06 200 VAL A N 1
ATOM 1703 C CA . VAL A 1 200 ? -10.497 -2.987 11.194 1.00 97.06 200 VAL A CA 1
ATOM 1704 C C . VAL A 1 200 ? -9.895 -3.956 10.190 1.00 97.06 200 VAL A C 1
ATOM 1706 O O . VAL A 1 200 ? -8.724 -4.319 10.285 1.00 97.06 200 VAL A O 1
ATOM 1709 N N . ASN A 1 201 ? -10.715 -4.378 9.231 1.00 97.44 201 ASN A N 1
ATOM 1710 C CA . ASN A 1 201 ? -10.312 -5.251 8.139 1.00 97.44 201 ASN A CA 1
ATOM 1711 C C . ASN A 1 201 ? -9.779 -4.413 6.972 1.00 97.44 201 ASN A C 1
ATOM 1713 O O . ASN A 1 201 ? -10.474 -3.510 6.507 1.00 97.44 201 ASN A O 1
ATOM 1717 N N . LEU A 1 202 ? -8.594 -4.737 6.457 1.00 96.69 202 LEU A N 1
ATOM 1718 C CA . LEU A 1 202 ? -8.012 -4.122 5.267 1.00 96.69 202 LEU A CA 1
ATOM 1719 C C . LEU A 1 202 ? -7.962 -5.123 4.114 1.00 96.69 202 LEU A C 1
ATOM 1721 O O . LEU A 1 202 ? -7.207 -6.090 4.136 1.00 96.69 202 LEU A O 1
ATOM 1725 N N . PHE A 1 203 ? -8.733 -4.842 3.072 1.00 95.75 203 PHE A N 1
ATOM 1726 C CA . PHE A 1 203 ? -8.787 -5.612 1.840 1.00 95.75 203 PHE A CA 1
ATOM 1727 C C . PHE A 1 203 ? -7.978 -4.900 0.750 1.00 95.75 203 PHE A C 1
ATOM 1729 O O . PHE A 1 203 ? -8.362 -3.824 0.284 1.00 95.75 203 PHE A O 1
ATOM 1736 N N . LYS A 1 204 ? -6.869 -5.509 0.316 1.00 92.88 204 LYS A N 1
ATOM 1737 C CA . LYS A 1 204 ? -6.072 -5.058 -0.838 1.00 92.88 204 LYS A CA 1
ATOM 1738 C C . LYS A 1 204 ? -6.621 -5.712 -2.107 1.00 92.88 204 LYS A C 1
ATOM 1740 O O . LYS A 1 204 ? -6.421 -6.904 -2.314 1.00 92.88 204 LYS A O 1
ATOM 1745 N N . LEU A 1 205 ? -7.322 -4.950 -2.946 1.00 89.94 205 LEU A N 1
ATOM 1746 C CA . LEU A 1 205 ? -8.050 -5.498 -4.102 1.00 89.94 205 LEU A CA 1
ATOM 1747 C C . LEU A 1 205 ? -7.139 -5.929 -5.261 1.00 89.94 205 LEU A C 1
ATOM 1749 O O . LEU A 1 205 ? -7.434 -6.912 -5.928 1.00 89.94 205 LEU A O 1
ATOM 1753 N N . HIS A 1 206 ? -6.042 -5.205 -5.493 1.00 82.75 206 HIS A N 1
ATOM 1754 C CA . HIS A 1 206 ? -5.082 -5.486 -6.575 1.00 82.75 206 HIS A CA 1
ATOM 1755 C C . HIS A 1 206 ? -3.770 -6.104 -6.066 1.00 82.75 206 HIS A C 1
ATOM 1757 O O . HIS A 1 206 ? -2.837 -6.331 -6.831 1.00 82.75 206 HIS A O 1
ATOM 1763 N N . GLY A 1 207 ? -3.683 -6.347 -4.759 1.00 87.69 207 GLY A N 1
ATOM 1764 C CA . GLY A 1 207 ? -2.480 -6.805 -4.079 1.00 87.69 207 GLY A CA 1
ATOM 1765 C C . GLY A 1 207 ? -1.690 -5.704 -3.380 1.00 87.69 207 GLY A C 1
ATOM 1766 O O . GLY A 1 207 ? -2.118 -4.555 -3.280 1.00 87.69 207 GLY A O 1
ATOM 1767 N N . SER A 1 208 ? -0.536 -6.087 -2.840 1.00 89.94 208 SER A N 1
ATOM 1768 C CA . SER A 1 208 ? 0.323 -5.229 -2.020 1.00 89.94 208 SER A CA 1
ATOM 1769 C C . SER A 1 208 ? 1.795 -5.442 -2.359 1.00 89.94 208 SER A C 1
ATOM 1771 O O . SER A 1 208 ? 2.188 -6.518 -2.821 1.00 89.94 208 SER A O 1
ATOM 1773 N N . ILE A 1 209 ? 2.638 -4.440 -2.098 1.00 90.94 209 ILE A N 1
ATOM 1774 C CA . ILE A 1 209 ? 4.094 -4.610 -2.198 1.00 90.94 209 ILE A CA 1
ATOM 1775 C C . ILE A 1 209 ? 4.629 -5.640 -1.194 1.00 90.94 209 ILE A C 1
ATOM 1777 O O . ILE A 1 209 ? 5.653 -6.258 -1.470 1.00 90.94 209 ILE A O 1
ATOM 1781 N N . SER A 1 210 ? 3.923 -5.878 -0.082 1.00 90.38 210 SER A N 1
ATOM 1782 C CA . SER A 1 210 ? 4.287 -6.886 0.923 1.00 90.38 210 SER A CA 1
ATOM 1783 C C . SER A 1 210 ? 3.950 -8.321 0.509 1.00 90.38 210 SER A C 1
ATOM 1785 O O . SER A 1 210 ? 4.353 -9.261 1.187 1.00 90.38 210 SER A O 1
ATOM 1787 N N . TRP A 1 211 ? 3.203 -8.524 -0.581 1.00 91.00 211 TRP A N 1
ATOM 1788 C CA . TRP A 1 211 ? 2.757 -9.856 -0.986 1.00 91.00 211 TRP A CA 1
ATOM 1789 C C . TRP A 1 211 ? 3.820 -10.597 -1.795 1.00 91.00 211 TRP A C 1
ATOM 1791 O O . TRP A 1 211 ? 4.330 -10.112 -2.812 1.00 91.00 211 TRP A O 1
ATOM 1801 N N . GLU A 1 212 ? 4.096 -11.822 -1.370 1.00 88.12 212 GLU A N 1
ATOM 1802 C CA . GLU A 1 212 ? 4.955 -12.780 -2.040 1.00 88.12 212 GLU A CA 1
ATOM 1803 C C . GLU A 1 212 ? 4.172 -14.057 -2.322 1.00 88.12 212 GLU A C 1
ATOM 1805 O O . GLU A 1 212 ? 3.528 -14.619 -1.442 1.00 88.12 212 GLU A O 1
ATOM 1810 N N . LEU A 1 213 ? 4.253 -14.552 -3.554 1.00 84.06 213 LEU A N 1
ATOM 1811 C CA . LEU A 1 213 ? 3.754 -15.889 -3.848 1.00 84.06 213 LEU A CA 1
ATOM 1812 C C . LEU A 1 213 ? 4.649 -16.952 -3.232 1.00 84.06 213 LEU A C 1
ATOM 1814 O O . LEU A 1 213 ? 5.869 -16.934 -3.431 1.00 84.06 213 LEU A O 1
ATOM 1818 N N . TRP A 1 214 ? 4.002 -17.911 -2.592 1.00 78.69 214 TRP A N 1
ATOM 1819 C CA . TRP A 1 214 ? 4.581 -19.093 -1.988 1.00 78.69 214 TRP A CA 1
ATOM 1820 C C . TRP A 1 214 ? 3.939 -20.352 -2.597 1.00 78.69 214 TRP A C 1
ATOM 1822 O O . TRP A 1 214 ? 2.788 -20.310 -3.027 1.00 78.69 214 TRP A O 1
ATOM 1832 N N . ASN A 1 215 ? 4.689 -21.461 -2.644 1.00 67.94 215 ASN A N 1
ATOM 1833 C CA . ASN A 1 215 ? 4.223 -22.763 -3.149 1.00 67.94 215 ASN A CA 1
ATOM 1834 C C . ASN A 1 215 ? 3.615 -22.726 -4.572 1.00 67.94 215 ASN A C 1
ATOM 1836 O O . ASN A 1 215 ? 2.494 -23.161 -4.799 1.00 67.94 215 ASN A O 1
ATOM 1840 N N . ILE A 1 216 ? 4.377 -22.232 -5.554 1.00 62.75 216 ILE A N 1
ATOM 1841 C CA . ILE A 1 216 ? 3.927 -22.125 -6.962 1.00 62.75 216 ILE A CA 1
ATOM 1842 C C . ILE A 1 216 ? 3.785 -23.511 -7.634 1.00 62.75 216 ILE A C 1
ATOM 1844 O O . ILE A 1 216 ? 3.112 -23.643 -8.649 1.00 62.75 216 ILE A O 1
ATOM 1848 N N . GLU A 1 217 ? 4.428 -24.545 -7.085 1.00 60.44 217 GLU A N 1
ATOM 1849 C CA . GLU A 1 217 ? 4.454 -25.900 -7.659 1.00 60.44 217 GLU A CA 1
ATOM 1850 C C . GLU A 1 217 ? 3.231 -26.754 -7.286 1.00 60.44 217 GLU A C 1
ATOM 1852 O O . GLU A 1 217 ? 2.987 -27.776 -7.922 1.00 60.44 217 GLU A O 1
ATOM 1857 N N . SER A 1 218 ? 2.451 -26.349 -6.280 1.00 58.66 218 SER A N 1
ATOM 1858 C CA . SER A 1 218 ? 1.162 -26.968 -5.962 1.00 58.66 218 SER A CA 1
ATOM 1859 C C . SER A 1 218 ? 0.027 -26.275 -6.714 1.00 58.66 218 SER A C 1
ATOM 1861 O O . SER A 1 218 ? 0.075 -25.065 -6.910 1.00 58.66 218 SER A O 1
ATOM 1863 N N . ASP A 1 219 ? -1.052 -27.003 -7.022 1.00 58.59 219 ASP A N 1
ATOM 1864 C CA . ASP A 1 219 ? -2.289 -26.464 -7.632 1.00 58.59 219 ASP A CA 1
ATOM 1865 C C . ASP A 1 219 ? -2.957 -25.329 -6.816 1.00 58.59 219 ASP A C 1
ATOM 1867 O O . ASP A 1 219 ? -3.952 -24.738 -7.238 1.00 58.59 219 ASP A O 1
ATOM 1871 N N . VAL A 1 220 ? -2.420 -25.010 -5.634 1.00 62.91 220 VAL A N 1
ATOM 1872 C CA . VAL A 1 220 ? -2.839 -23.911 -4.770 1.00 62.91 220 VAL A CA 1
ATOM 1873 C C . VAL A 1 220 ? -1.655 -22.969 -4.559 1.00 62.91 220 VAL A C 1
ATOM 1875 O O . VAL A 1 220 ? -0.750 -23.261 -3.780 1.00 62.91 220 VAL A O 1
ATOM 1878 N N . SER A 1 221 ? -1.680 -21.825 -5.243 1.00 70.00 221 SER A N 1
ATOM 1879 C CA . SER A 1 221 ? -0.766 -20.712 -4.966 1.00 70.00 221 SER A CA 1
ATOM 1880 C C . SER A 1 221 ? -1.176 -20.033 -3.658 1.00 70.00 221 SER A C 1
ATOM 1882 O O . SER A 1 221 ? -2.314 -19.579 -3.526 1.00 70.00 221 SER A O 1
ATOM 1884 N N . GLU A 1 222 ? -0.257 -19.917 -2.701 1.00 83.88 222 GLU A N 1
ATOM 1885 C CA . GLU A 1 222 ? -0.500 -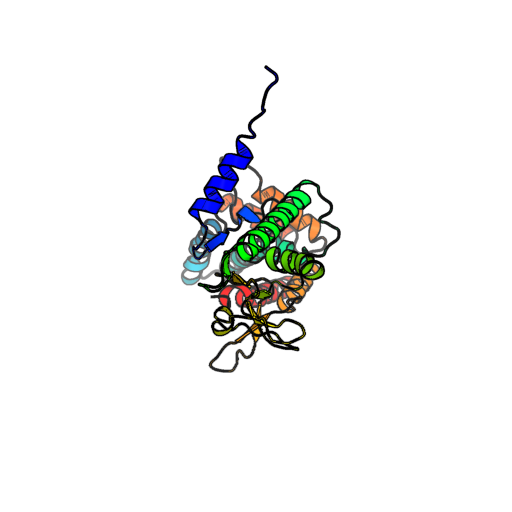19.204 -1.445 1.00 83.88 222 GLU A CA 1
ATOM 1886 C C . GLU A 1 222 ? 0.151 -17.818 -1.479 1.00 83.88 222 GLU A C 1
ATOM 1888 O O . GLU A 1 222 ? 1.244 -17.634 -2.017 1.00 83.88 222 GLU A O 1
ATOM 1893 N N . ILE A 1 223 ? -0.506 -16.827 -0.873 1.00 88.31 223 ILE A N 1
ATOM 1894 C CA . ILE A 1 223 ? 0.054 -15.481 -0.724 1.00 88.31 223 ILE A CA 1
ATOM 1895 C C . ILE A 1 223 ? 0.615 -15.349 0.689 1.00 88.31 223 ILE A C 1
ATOM 1897 O O . ILE A 1 223 ? -0.118 -15.430 1.676 1.00 88.31 223 ILE A O 1
ATOM 1901 N N . MET A 1 224 ? 1.920 -15.128 0.781 1.00 90.50 224 MET A N 1
ATOM 1902 C CA . MET A 1 224 ? 2.631 -14.801 2.010 1.00 90.50 224 MET A CA 1
ATOM 1903 C C . MET A 1 224 ? 2.789 -13.281 2.124 1.00 90.50 224 MET A C 1
ATOM 1905 O O . MET A 1 224 ? 3.089 -12.604 1.143 1.00 90.50 224 MET A O 1
ATOM 1909 N N . VAL A 1 225 ? 2.599 -12.737 3.324 1.00 90.44 225 VAL A N 1
ATOM 1910 C CA . VAL A 1 225 ? 2.813 -11.317 3.623 1.00 90.44 225 VAL A CA 1
ATOM 1911 C C . VAL A 1 225 ? 4.163 -11.155 4.314 1.00 90.44 225 VAL A C 1
ATOM 1913 O O . VAL A 1 225 ? 4.380 -11.696 5.400 1.00 90.44 225 VAL A O 1
ATOM 1916 N N . SER A 1 226 ? 5.065 -10.411 3.675 1.00 87.25 226 SER A N 1
ATOM 1917 C CA . SER A 1 226 ? 6.411 -10.102 4.156 1.00 87.25 226 SER A CA 1
ATOM 1918 C C . SER A 1 226 ? 6.605 -8.591 4.276 1.00 87.25 226 SER A C 1
ATOM 1920 O O . SER A 1 226 ? 6.196 -7.833 3.400 1.00 87.25 226 SER A O 1
ATOM 1922 N N . GLU A 1 227 ? 7.266 -8.143 5.345 1.00 79.44 227 GLU A N 1
ATOM 1923 C CA . GLU A 1 227 ? 7.638 -6.730 5.518 1.00 79.44 227 GLU A CA 1
ATOM 1924 C C . GLU A 1 227 ? 8.588 -6.262 4.404 1.00 79.44 227 GLU A C 1
ATOM 1926 O O . GLU A 1 227 ? 8.463 -5.150 3.890 1.00 79.44 227 GLU A O 1
ATOM 1931 N N . LYS A 1 228 ? 9.517 -7.136 3.999 1.00 82.75 228 LYS A N 1
ATOM 1932 C CA . LYS A 1 228 ? 10.476 -6.886 2.923 1.00 82.75 228 LYS A CA 1
ATOM 1933 C C . LYS A 1 228 ? 10.290 -7.911 1.824 1.00 82.75 228 LYS A C 1
ATOM 1935 O O . LYS A 1 228 ? 10.485 -9.105 2.043 1.00 82.75 228 LYS A O 1
ATOM 1940 N N . ASN A 1 229 ? 9.914 -7.424 0.648 1.00 86.62 229 ASN A N 1
ATOM 1941 C CA . ASN A 1 229 ? 9.698 -8.273 -0.509 1.00 86.62 229 ASN A CA 1
ATOM 1942 C C . ASN A 1 229 ? 11.021 -8.539 -1.230 1.00 86.62 229 ASN A C 1
ATOM 1944 O O . ASN A 1 229 ? 11.545 -7.651 -1.910 1.00 86.62 229 ASN A O 1
ATOM 1948 N N . GLN A 1 230 ? 11.544 -9.759 -1.120 1.00 86.19 230 GLN A N 1
ATOM 1949 C CA . GLN A 1 230 ? 12.862 -10.107 -1.666 1.00 86.19 230 GLN A CA 1
ATOM 1950 C C . GLN A 1 230 ? 12.925 -9.897 -3.184 1.00 86.19 230 GLN A C 1
ATOM 1952 O O . GLN A 1 230 ? 13.921 -9.407 -3.712 1.00 86.19 230 GLN A O 1
ATOM 1957 N N . LYS A 1 231 ? 11.833 -10.183 -3.903 1.00 87.31 231 LYS A N 1
ATOM 1958 C CA . LYS A 1 231 ? 11.778 -10.016 -5.367 1.00 87.31 231 LYS A CA 1
ATOM 1959 C C . LYS A 1 231 ? 11.897 -8.550 -5.779 1.00 87.31 231 LYS A C 1
ATOM 1961 O O . LYS A 1 231 ? 12.463 -8.250 -6.827 1.00 87.31 231 LYS A O 1
ATOM 1966 N N . ILE A 1 232 ? 11.363 -7.637 -4.969 1.00 89.12 232 ILE A N 1
ATOM 1967 C CA . ILE A 1 232 ? 11.490 -6.198 -5.206 1.00 89.12 232 ILE A CA 1
ATOM 1968 C C . ILE A 1 232 ? 12.933 -5.745 -4.949 1.00 89.12 232 ILE A C 1
ATOM 1970 O O . ILE A 1 232 ? 13.485 -5.010 -5.767 1.00 89.12 232 ILE A O 1
ATOM 1974 N N . GLU A 1 233 ? 13.564 -6.208 -3.866 1.00 88.75 233 GLU A N 1
ATOM 1975 C CA . GLU A 1 233 ? 14.972 -5.900 -3.565 1.00 88.75 233 GLU A CA 1
ATOM 1976 C C . GLU A 1 233 ? 15.907 -6.374 -4.687 1.00 88.75 233 GLU A C 1
ATOM 1978 O O . GLU A 1 233 ? 16.766 -5.622 -5.149 1.00 88.75 233 GLU A O 1
ATOM 1983 N N . GLU A 1 234 ? 15.686 -7.581 -5.208 1.00 90.69 234 GLU A N 1
ATOM 1984 C CA . GLU A 1 234 ? 16.422 -8.107 -6.359 1.00 90.69 234 GLU A CA 1
ATOM 1985 C C . GLU A 1 234 ? 16.271 -7.233 -7.612 1.00 90.69 234 GLU A C 1
ATOM 1987 O O . GLU A 1 234 ? 17.241 -7.029 -8.343 1.00 90.69 234 GLU A O 1
ATOM 1992 N N . ILE A 1 235 ? 15.072 -6.702 -7.875 1.00 91.19 235 ILE A N 1
ATOM 1993 C CA . ILE A 1 235 ? 14.847 -5.779 -8.995 1.00 91.19 235 ILE A CA 1
ATOM 1994 C C . ILE A 1 235 ? 15.624 -4.477 -8.786 1.00 91.19 235 ILE A C 1
ATOM 1996 O O . ILE A 1 235 ? 16.241 -3.984 -9.729 1.00 91.19 235 ILE A O 1
ATOM 2000 N N . ILE A 1 236 ? 15.645 -3.938 -7.564 1.00 90.56 236 ILE A N 1
ATOM 2001 C CA . ILE A 1 236 ? 16.413 -2.728 -7.240 1.00 90.56 236 ILE A CA 1
ATOM 2002 C C . ILE A 1 236 ? 17.912 -2.960 -7.486 1.00 90.56 236 ILE A C 1
ATOM 2004 O O . ILE A 1 236 ? 18.574 -2.100 -8.068 1.00 90.56 236 ILE A O 1
ATOM 2008 N N . ILE A 1 237 ? 18.443 -4.133 -7.124 1.00 90.75 237 ILE A N 1
ATOM 2009 C CA . ILE A 1 237 ? 19.836 -4.511 -7.416 1.00 90.75 237 ILE A CA 1
ATOM 2010 C C . ILE A 1 237 ? 20.093 -4.530 -8.930 1.00 90.75 237 ILE A C 1
ATOM 2012 O O . ILE A 1 237 ? 21.080 -3.956 -9.391 1.00 90.75 237 ILE A O 1
ATOM 2016 N N . ILE A 1 238 ? 19.194 -5.126 -9.723 1.00 90.62 238 ILE A N 1
ATOM 2017 C CA . ILE A 1 238 ? 19.317 -5.144 -11.191 1.00 90.62 238 ILE A CA 1
ATOM 2018 C C . ILE A 1 238 ? 19.306 -3.718 -11.762 1.00 90.62 238 ILE A C 1
ATOM 2020 O O . ILE A 1 238 ? 20.119 -3.401 -12.629 1.00 90.62 238 ILE A O 1
ATOM 2024 N N . LEU A 1 239 ? 18.441 -2.833 -11.259 1.00 90.31 239 LEU A N 1
ATOM 2025 C CA . LEU A 1 239 ? 18.384 -1.435 -11.700 1.00 90.31 239 LEU A CA 1
ATOM 2026 C C . LEU A 1 239 ? 19.673 -0.668 -11.377 1.00 90.31 239 LEU A C 1
ATOM 2028 O O . LEU A 1 239 ? 20.182 0.055 -12.233 1.00 90.31 239 LEU A O 1
ATOM 2032 N N . ASN A 1 240 ? 20.248 -0.868 -10.190 1.00 89.44 240 ASN A N 1
ATOM 2033 C CA . ASN A 1 240 ? 21.546 -0.286 -9.827 1.00 89.44 240 ASN A CA 1
ATOM 2034 C C . ASN A 1 240 ? 22.693 -0.818 -10.708 1.00 89.44 240 ASN A C 1
ATOM 2036 O O . ASN A 1 240 ? 23.661 -0.108 -10.993 1.00 89.44 240 ASN A O 1
ATOM 2040 N N . ASN A 1 241 ? 22.581 -2.054 -11.197 1.00 87.88 241 ASN A N 1
ATOM 2041 C CA . ASN A 1 241 ? 23.532 -2.592 -12.165 1.00 87.88 241 ASN A CA 1
ATOM 2042 C C . ASN A 1 241 ? 23.344 -1.968 -13.556 1.00 87.88 241 ASN A C 1
ATOM 2044 O O . ASN A 1 241 ? 24.344 -1.636 -14.192 1.00 87.88 241 ASN A O 1
ATOM 2048 N N . LEU A 1 242 ? 22.103 -1.733 -13.996 1.00 87.00 242 LEU A N 1
ATOM 2049 C CA . LEU A 1 242 ? 21.777 -1.126 -15.295 1.00 87.00 242 LEU A CA 1
ATOM 2050 C C . LEU A 1 242 ? 22.205 0.347 -15.407 1.00 87.00 242 LEU A C 1
ATOM 2052 O O . LEU A 1 242 ? 22.758 0.753 -16.430 1.00 87.00 242 LEU A O 1
ATOM 2056 N N . PHE A 1 243 ? 21.994 1.143 -14.356 1.00 88.06 243 PHE A N 1
ATOM 2057 C CA . PHE A 1 243 ? 22.235 2.591 -14.374 1.00 88.06 243 PHE A CA 1
ATOM 2058 C C . PHE A 1 243 ? 23.438 2.985 -13.511 1.00 88.06 243 PHE A C 1
ATOM 2060 O O . PHE A 1 243 ? 23.726 2.359 -12.496 1.00 88.06 243 PHE A O 1
ATOM 2067 N N . LYS A 1 244 ? 24.211 4.001 -13.927 1.00 83.88 244 LYS A N 1
ATOM 2068 C CA . LYS A 1 244 ? 25.308 4.550 -13.093 1.00 83.88 244 LYS A CA 1
ATOM 2069 C C . LYS A 1 244 ? 24.763 5.409 -11.955 1.00 83.88 244 LYS A C 1
ATOM 2071 O O . LYS A 1 244 ? 25.267 5.337 -10.844 1.00 83.88 244 LYS A O 1
ATOM 2076 N N . ASP A 1 245 ? 23.741 6.198 -12.264 1.00 87.25 245 ASP A N 1
ATOM 2077 C CA . ASP A 1 245 ? 23.078 7.111 -11.343 1.00 87.25 245 ASP A CA 1
ATOM 2078 C C . ASP A 1 245 ? 21.566 6.914 -11.475 1.00 87.25 245 ASP A C 1
ATOM 2080 O O . ASP A 1 245 ? 20.908 7.529 -12.319 1.00 87.25 245 ASP A O 1
ATOM 2084 N N . LEU A 1 246 ? 21.033 5.973 -10.690 1.00 87.44 246 LEU A N 1
ATOM 2085 C CA . LEU A 1 246 ? 19.610 5.646 -10.718 1.00 87.44 246 LEU A CA 1
ATOM 2086 C C . LEU A 1 246 ? 18.767 6.847 -10.278 1.00 87.44 246 LEU A C 1
ATOM 2088 O O . LEU A 1 246 ? 17.738 7.103 -10.893 1.00 87.44 246 LEU A O 1
ATOM 2092 N N . GLU A 1 247 ? 19.206 7.603 -9.268 1.00 87.69 247 GLU A N 1
ATOM 2093 C CA . GLU A 1 247 ? 18.461 8.750 -8.734 1.00 87.69 247 GLU A CA 1
ATOM 2094 C C . GLU A 1 247 ? 18.281 9.858 -9.769 1.00 87.69 247 GLU A C 1
ATOM 2096 O O . GLU A 1 247 ? 17.185 10.407 -9.910 1.00 87.69 247 GLU A O 1
ATOM 2101 N N . ASN A 1 248 ? 19.319 10.149 -10.555 1.00 89.62 248 ASN A N 1
ATOM 2102 C CA . ASN A 1 248 ? 19.191 11.093 -11.658 1.00 89.62 248 ASN A CA 1
ATOM 2103 C C . ASN A 1 248 ? 18.208 10.595 -12.735 1.00 89.62 248 ASN A C 1
ATOM 2105 O O . ASN A 1 248 ? 17.386 11.371 -13.221 1.00 89.62 248 ASN A O 1
ATOM 2109 N N . VAL A 1 249 ? 18.218 9.295 -13.056 1.00 88.62 249 VAL A N 1
ATOM 2110 C CA . VAL A 1 249 ? 17.228 8.699 -13.975 1.00 88.62 249 VAL A CA 1
ATOM 2111 C C . VAL A 1 249 ? 15.803 8.863 -13.434 1.00 88.62 249 VAL A C 1
ATOM 2113 O O . VAL A 1 249 ? 14.912 9.251 -14.192 1.00 88.62 249 VAL A O 1
ATOM 2116 N N . LYS A 1 250 ? 15.571 8.646 -12.128 1.00 89.62 250 LYS A N 1
ATOM 2117 C CA . LYS A 1 250 ? 14.241 8.841 -11.517 1.00 89.62 250 LYS A CA 1
ATOM 2118 C C . LYS A 1 250 ? 13.750 10.276 -11.671 1.00 89.62 250 LYS A C 1
ATOM 2120 O O . LYS A 1 250 ? 12.594 10.490 -12.042 1.00 89.62 250 LYS A O 1
ATOM 2125 N N . LYS A 1 251 ? 14.616 11.254 -11.392 1.00 88.56 251 LYS A N 1
ATOM 2126 C CA . LYS A 1 251 ? 14.286 12.682 -11.503 1.00 88.56 251 LYS A CA 1
ATOM 2127 C C . LYS A 1 251 ? 13.905 13.048 -12.932 1.00 88.56 251 LYS A C 1
ATOM 2129 O O . LYS A 1 251 ? 12.820 13.583 -13.141 1.00 88.56 251 LYS A O 1
ATOM 2134 N N . GLU A 1 252 ? 14.723 12.673 -13.915 1.00 89.50 252 GLU A N 1
ATOM 2135 C CA . GLU A 1 252 ? 14.448 12.991 -15.320 1.00 89.50 252 GLU A CA 1
ATOM 2136 C C . GLU A 1 252 ? 13.165 12.305 -15.839 1.00 89.50 252 GLU A C 1
ATOM 2138 O O . GLU A 1 252 ? 12.380 12.935 -16.552 1.00 89.50 252 GLU A O 1
ATOM 2143 N N . ILE A 1 253 ? 12.889 11.053 -15.440 1.00 88.81 253 ILE A N 1
ATOM 2144 C CA . ILE A 1 253 ? 11.611 10.380 -15.744 1.00 88.81 253 ILE A CA 1
ATOM 2145 C C . ILE A 1 253 ? 10.439 11.160 -15.135 1.00 88.81 253 ILE A C 1
ATOM 2147 O O . ILE A 1 253 ? 9.468 11.456 -15.831 1.00 88.81 253 ILE A O 1
ATOM 2151 N N . THR A 1 254 ? 10.528 11.532 -13.857 1.00 86.62 254 THR A N 1
ATOM 2152 C CA . THR A 1 254 ? 9.461 12.259 -13.146 1.00 86.62 254 THR A CA 1
ATOM 2153 C C . THR A 1 254 ? 9.193 13.624 -13.788 1.00 86.62 254 THR A C 1
ATOM 2155 O O . THR A 1 254 ? 8.042 14.027 -13.977 1.00 86.62 254 THR A O 1
ATOM 2158 N N . GLU A 1 255 ? 10.242 14.334 -14.199 1.00 86.62 255 GLU A N 1
ATOM 2159 C CA . GLU A 1 255 ? 10.132 15.590 -14.944 1.00 86.62 255 GLU A CA 1
ATOM 2160 C C . GLU A 1 255 ? 9.478 15.394 -16.318 1.00 86.62 255 GLU A C 1
ATOM 2162 O O . GLU A 1 255 ? 8.615 16.179 -16.714 1.00 86.62 255 GLU A O 1
ATOM 2167 N N . LEU A 1 256 ? 9.835 14.338 -17.056 1.00 85.50 256 LEU A N 1
ATOM 2168 C CA . LEU A 1 256 ? 9.203 14.034 -18.343 1.00 85.50 256 LEU A CA 1
ATOM 2169 C C . LEU A 1 256 ? 7.713 13.708 -18.204 1.00 85.50 256 LEU A C 1
ATOM 2171 O O . LEU A 1 256 ? 6.924 14.158 -19.037 1.00 85.50 256 LEU A O 1
ATOM 2175 N N . LEU A 1 257 ? 7.333 12.963 -17.163 1.00 83.88 257 LEU A N 1
ATOM 2176 C CA . LEU A 1 257 ? 5.941 12.596 -16.889 1.00 83.88 257 LEU A CA 1
ATOM 2177 C C . LEU A 1 257 ? 5.097 13.784 -16.400 1.00 83.88 257 LEU A C 1
ATOM 2179 O O . LEU A 1 257 ? 3.893 13.813 -16.647 1.00 83.88 257 LEU A O 1
ATOM 2183 N N . SER A 1 258 ? 5.713 14.760 -15.723 1.00 78.31 258 SER A N 1
ATOM 2184 C CA . SER A 1 258 ? 5.034 15.940 -15.160 1.00 78.31 258 SER A CA 1
ATOM 2185 C C . SER A 1 258 ? 4.980 17.153 -16.094 1.00 78.31 258 SER A C 1
ATOM 2187 O O . SER A 1 258 ? 4.174 18.063 -15.868 1.00 78.31 258 SER A O 1
ATOM 2189 N N . LYS A 1 259 ? 5.802 17.196 -17.154 1.00 70.19 259 LYS A N 1
ATOM 2190 C CA . LYS A 1 259 ? 5.758 18.259 -18.169 1.00 70.19 259 LYS A CA 1
ATOM 2191 C C . LYS A 1 259 ? 4.353 18.345 -18.780 1.00 70.19 259 LYS A C 1
ATOM 2193 O O . LYS A 1 259 ? 4.002 17.560 -19.662 1.00 70.19 259 LYS A O 1
ATOM 2198 N N . LYS A 1 260 ? 3.600 19.382 -18.375 1.00 52.44 260 LYS A N 1
ATOM 2199 C CA . LYS A 1 260 ? 2.320 19.855 -18.948 1.00 52.44 260 LYS A CA 1
ATOM 2200 C C . LYS A 1 260 ? 2.467 20.365 -20.393 1.00 52.44 260 LYS A C 1
ATOM 2202 O O . LYS A 1 260 ? 1.925 21.413 -20.749 1.00 52.44 260 LYS A O 1
ATOM 2207 N N . ASN A 1 261 ? 3.202 19.665 -21.253 1.00 50.53 261 ASN A N 1
ATOM 2208 C CA . ASN A 1 261 ? 3.205 19.990 -22.669 1.00 50.53 261 ASN A CA 1
ATOM 2209 C C . ASN A 1 261 ? 1.842 19.599 -23.232 1.00 50.53 261 ASN A C 1
ATOM 2211 O O . ASN A 1 261 ? 1.566 18.426 -23.465 1.00 50.53 261 ASN A O 1
ATOM 2215 N N . LYS A 1 262 ? 0.999 20.614 -23.442 1.00 50.44 262 LYS A N 1
ATOM 2216 C CA . LYS A 1 262 ? -0.378 20.512 -23.943 1.00 50.44 262 LYS A CA 1
ATOM 2217 C C . LYS A 1 262 ? -0.526 19.730 -25.262 1.00 50.44 262 LYS A C 1
ATOM 2219 O O . LYS A 1 262 ? -1.651 19.397 -25.599 1.00 50.44 262 LYS A O 1
ATOM 2224 N N . ASN A 1 263 ? 0.571 19.400 -25.954 1.00 47.72 263 ASN A N 1
ATOM 2225 C CA . ASN A 1 263 ? 0.573 18.816 -27.297 1.00 47.72 263 ASN A CA 1
ATOM 2226 C C . ASN A 1 263 ? 1.504 17.594 -27.486 1.00 47.72 263 ASN A C 1
ATOM 2228 O O . ASN A 1 263 ? 1.855 17.313 -28.625 1.00 47.72 263 ASN A O 1
ATOM 2232 N N . LYS A 1 264 ? 1.933 16.858 -26.445 1.00 57.72 264 LYS A N 1
ATOM 2233 C CA . LYS A 1 264 ? 2.631 15.578 -26.709 1.00 57.72 264 LYS A CA 1
ATOM 2234 C C . LYS A 1 264 ? 1.615 14.485 -27.034 1.00 57.72 264 LYS A C 1
ATOM 2236 O O . LYS A 1 264 ? 0.846 14.079 -26.163 1.00 57.72 264 LYS A O 1
ATOM 2241 N N . ASN A 1 265 ? 1.635 13.993 -28.271 1.00 75.62 265 ASN A N 1
ATOM 2242 C CA . ASN A 1 265 ? 0.987 12.727 -28.618 1.00 75.62 265 ASN A CA 1
ATOM 2243 C C . ASN A 1 265 ? 1.643 11.590 -27.801 1.00 75.62 265 ASN A C 1
ATOM 2245 O O . ASN A 1 265 ? 2.834 11.661 -27.487 1.00 75.62 265 ASN A O 1
ATOM 2249 N N . VAL A 1 266 ? 0.895 10.535 -27.463 1.00 79.12 266 VAL A N 1
ATOM 2250 C CA . VAL A 1 266 ? 1.375 9.375 -26.681 1.00 79.12 266 VAL A CA 1
ATOM 2251 C C . VAL A 1 266 ? 2.676 8.802 -27.272 1.00 79.12 266 VAL A C 1
ATOM 2253 O O . VAL A 1 266 ? 3.611 8.489 -26.537 1.00 79.12 266 VAL A O 1
ATOM 2256 N N . LEU A 1 267 ? 2.795 8.786 -28.604 1.00 81.50 267 LEU A N 1
ATOM 2257 C CA . LEU A 1 267 ? 4.002 8.386 -29.342 1.00 81.50 267 LEU A CA 1
ATOM 2258 C C . LEU A 1 267 ? 5.256 9.206 -29.012 1.00 81.50 267 LEU A C 1
ATOM 2260 O O . LEU A 1 267 ? 6.343 8.641 -28.880 1.00 81.50 267 LEU A O 1
ATOM 2264 N N . GLU A 1 268 ? 5.128 10.527 -28.889 1.00 83.06 268 GLU A N 1
ATOM 2265 C CA . GLU A 1 268 ? 6.262 11.404 -28.580 1.00 83.06 268 GLU A CA 1
ATOM 2266 C C . GLU A 1 268 ? 6.742 11.182 -27.150 1.00 83.06 268 GLU A C 1
ATOM 2268 O O . GLU A 1 268 ? 7.945 11.201 -26.887 1.00 83.06 268 GLU A O 1
ATOM 2273 N N . LEU A 1 269 ? 5.808 10.946 -26.222 1.00 83.06 269 LEU A N 1
ATOM 2274 C CA . LEU A 1 269 ? 6.133 10.598 -24.844 1.00 83.06 269 LEU A CA 1
ATOM 2275 C C . LEU A 1 269 ? 6.889 9.265 -24.783 1.00 83.06 269 LEU A C 1
ATOM 2277 O O . LEU A 1 269 ? 7.956 9.213 -24.178 1.00 83.06 269 LEU A O 1
ATOM 2281 N N . ILE A 1 270 ? 6.380 8.224 -25.449 1.00 83.25 270 ILE A N 1
ATOM 2282 C CA . ILE A 1 270 ? 7.027 6.903 -25.498 1.00 83.25 270 ILE A CA 1
ATOM 2283 C C . ILE A 1 270 ? 8.425 7.007 -26.108 1.00 83.25 270 ILE A C 1
ATOM 2285 O O . ILE A 1 270 ? 9.372 6.441 -25.563 1.00 83.25 270 ILE A O 1
ATOM 2289 N N . SER A 1 271 ? 8.568 7.749 -27.209 1.00 85.50 271 SER A N 1
ATOM 2290 C CA . SER A 1 271 ? 9.862 7.958 -27.869 1.00 85.50 271 SER A CA 1
ATOM 2291 C C . SER A 1 271 ? 10.839 8.690 -26.950 1.00 85.50 271 SER A C 1
ATOM 2293 O O . SER A 1 271 ? 11.952 8.214 -26.760 1.00 85.50 271 SER A O 1
ATOM 2295 N N . SER A 1 272 ? 10.390 9.768 -26.292 1.00 87.44 272 SER A N 1
ATOM 2296 C CA . SER A 1 272 ? 11.212 10.531 -25.339 1.00 87.44 272 SER A CA 1
ATOM 2297 C C . SER A 1 272 ? 11.672 9.665 -24.160 1.00 87.44 272 SER A C 1
ATOM 2299 O O . SER A 1 272 ? 12.825 9.740 -23.751 1.00 87.44 272 SER A O 1
ATOM 2301 N N . LEU A 1 273 ? 10.771 8.849 -23.595 1.00 86.25 273 LEU A N 1
ATOM 2302 C CA . LEU A 1 273 ? 11.091 7.947 -22.483 1.00 86.25 273 LEU A CA 1
ATOM 2303 C C . LEU A 1 273 ? 12.073 6.857 -22.916 1.00 86.25 273 LEU A C 1
ATOM 2305 O O . LEU A 1 273 ? 13.000 6.537 -22.177 1.00 86.25 273 LEU A O 1
ATOM 2309 N N . SER A 1 274 ? 11.877 6.305 -24.114 1.00 86.12 274 SER A N 1
ATOM 2310 C CA . SER A 1 274 ? 12.741 5.252 -24.646 1.00 86.12 274 SER A CA 1
ATOM 2311 C C . SER A 1 274 ? 14.150 5.770 -24.914 1.00 86.12 274 SER A C 1
ATOM 2313 O O . SER A 1 274 ? 15.108 5.147 -24.473 1.00 86.12 274 SER A O 1
ATOM 2315 N N . GLU A 1 275 ? 14.270 6.929 -25.566 1.00 87.81 275 GLU A N 1
ATOM 2316 C CA . GLU A 1 275 ? 15.551 7.587 -25.838 1.00 87.81 275 GLU A CA 1
ATOM 2317 C C . GLU A 1 275 ? 16.281 7.952 -24.540 1.00 87.81 275 GLU A C 1
ATOM 2319 O O . GLU A 1 275 ? 17.478 7.707 -24.406 1.00 87.81 275 GLU A O 1
ATOM 2324 N N . LEU A 1 276 ? 15.556 8.479 -23.548 1.00 87.62 276 LEU A N 1
ATOM 2325 C CA . LEU A 1 276 ? 16.127 8.788 -22.242 1.00 87.62 276 LEU A CA 1
ATOM 2326 C C . LEU A 1 276 ? 16.710 7.544 -21.569 1.00 87.62 276 LEU A C 1
ATOM 2328 O O . LEU A 1 276 ? 17.846 7.577 -21.103 1.00 87.62 276 LEU A O 1
ATOM 2332 N N . ILE A 1 277 ? 15.947 6.451 -21.513 1.00 86.62 277 ILE A N 1
ATOM 2333 C CA . ILE A 1 277 ? 16.422 5.217 -20.886 1.00 86.62 277 ILE A CA 1
ATOM 2334 C C . ILE A 1 277 ? 17.618 4.667 -21.661 1.00 86.62 277 ILE A C 1
ATOM 2336 O O . ILE A 1 277 ? 18.633 4.357 -21.044 1.00 86.62 277 ILE A O 1
ATOM 2340 N N . GLU A 1 278 ? 17.535 4.609 -22.991 1.00 86.62 278 GLU A N 1
ATOM 2341 C CA . GLU A 1 278 ? 18.603 4.094 -23.849 1.00 86.62 278 GLU A CA 1
ATOM 2342 C C . GLU A 1 278 ? 19.916 4.868 -23.669 1.00 86.62 278 GLU A C 1
ATOM 2344 O O . GLU A 1 278 ? 20.960 4.249 -23.486 1.00 86.62 278 GLU A O 1
ATOM 2349 N N . ASN A 1 279 ? 19.858 6.198 -23.571 1.00 86.44 279 ASN A N 1
ATOM 2350 C CA . ASN A 1 279 ? 21.029 7.047 -23.330 1.00 86.44 279 ASN A CA 1
ATOM 2351 C C . ASN A 1 279 ? 21.632 6.903 -21.919 1.00 86.44 279 ASN A C 1
ATOM 2353 O O . ASN A 1 279 ? 22.788 7.267 -21.698 1.00 86.44 279 ASN A O 1
ATOM 2357 N N . LYS A 1 280 ? 20.852 6.443 -20.933 1.00 85.81 280 LYS A N 1
ATOM 2358 C CA . LYS A 1 280 ? 21.294 6.312 -19.529 1.00 85.81 280 LYS A CA 1
ATOM 2359 C C . LYS A 1 280 ? 21.775 4.907 -19.179 1.00 85.81 280 LYS A C 1
ATOM 2361 O O . LYS A 1 280 ? 22.408 4.725 -18.134 1.00 85.81 280 LYS A O 1
ATOM 2366 N N . LEU A 1 281 ? 21.474 3.924 -20.021 1.00 84.25 281 LEU A N 1
ATOM 2367 C CA . LEU A 1 281 ? 21.998 2.571 -19.902 1.00 84.25 281 LEU A CA 1
ATOM 2368 C C . LEU A 1 281 ? 23.533 2.581 -20.032 1.00 84.25 281 LEU A C 1
ATOM 2370 O O . LEU A 1 281 ? 24.104 3.319 -20.827 1.00 84.25 281 LEU A O 1
ATOM 2374 N N . LYS A 1 282 ? 24.233 1.771 -19.229 1.00 76.31 282 LYS A N 1
ATOM 2375 C CA . LYS A 1 282 ? 25.703 1.640 -19.320 1.00 76.31 282 LYS A CA 1
ATOM 2376 C C . LYS A 1 282 ? 26.113 0.988 -20.644 1.00 76.31 282 LYS A C 1
ATOM 2378 O O . LYS A 1 282 ? 25.626 -0.088 -20.927 1.00 76.31 282 LYS A O 1
ATOM 2383 N N . ASP A 1 283 ? 27.067 1.508 -21.405 1.00 65.25 283 ASP A N 1
ATOM 2384 C CA . ASP A 1 283 ? 27.550 0.789 -22.599 1.00 65.25 283 ASP A CA 1
ATOM 2385 C C . ASP A 1 283 ? 28.296 -0.510 -22.225 1.00 65.25 283 ASP A C 1
ATOM 2387 O O . ASP A 1 283 ? 29.506 -0.512 -21.998 1.00 65.25 283 ASP A O 1
ATOM 2391 N N . ASN A 1 284 ? 27.578 -1.631 -22.106 1.00 66.31 284 ASN A N 1
ATOM 2392 C CA . ASN A 1 284 ? 28.154 -2.957 -21.911 1.00 66.31 284 ASN A CA 1
ATOM 2393 C C . ASN A 1 284 ? 27.263 -4.069 -22.506 1.00 66.31 284 ASN A C 1
ATOM 2395 O O . ASN A 1 284 ? 26.049 -3.935 -22.655 1.00 66.31 284 ASN A O 1
ATOM 2399 N N . VAL A 1 285 ? 27.887 -5.202 -22.843 1.00 61.50 285 VAL A N 1
ATOM 2400 C CA . VAL A 1 285 ? 27.216 -6.404 -23.389 1.00 61.50 285 VAL A CA 1
ATOM 2401 C C . VAL A 1 285 ? 26.252 -7.038 -22.368 1.00 61.50 285 VAL A C 1
ATOM 2403 O O . VAL A 1 285 ? 25.373 -7.825 -22.716 1.00 61.50 285 VAL A O 1
ATOM 2406 N N . GLU A 1 286 ? 26.395 -6.689 -21.091 1.00 70.25 286 GLU A N 1
ATOM 2407 C CA . GLU A 1 286 ? 25.633 -7.251 -19.976 1.00 70.25 286 GLU A CA 1
ATOM 2408 C C . GLU A 1 286 ? 24.233 -6.635 -19.829 1.00 70.25 286 GLU A C 1
ATOM 2410 O O . GLU A 1 286 ? 23.331 -7.268 -19.281 1.00 70.25 286 GLU A O 1
ATOM 2415 N N . ASN A 1 287 ? 24.007 -5.445 -20.387 1.00 77.31 287 ASN A N 1
ATOM 2416 C CA . ASN A 1 287 ? 22.730 -4.746 -20.293 1.00 77.31 287 ASN A CA 1
ATOM 2417 C C . ASN A 1 287 ? 21.557 -5.496 -20.902 1.00 77.31 287 ASN A C 1
ATOM 2419 O O . ASN A 1 287 ? 20.491 -5.515 -20.301 1.00 77.31 287 ASN A O 1
ATOM 2423 N N . ASP A 1 288 ? 21.731 -6.131 -22.062 1.00 76.69 288 ASP A N 1
ATOM 2424 C CA . ASP A 1 288 ? 20.640 -6.894 -22.679 1.00 76.69 288 ASP A CA 1
ATOM 2425 C C . ASP A 1 288 ? 20.217 -8.067 -21.788 1.00 76.69 288 ASP A C 1
ATOM 2427 O O . ASP A 1 288 ? 19.028 -8.344 -21.640 1.00 76.69 288 ASP A O 1
ATOM 2431 N N . LYS A 1 289 ? 21.183 -8.715 -21.123 1.00 81.31 289 LYS A N 1
ATOM 2432 C CA . LYS A 1 289 ? 20.897 -9.772 -20.146 1.00 81.31 289 LYS A CA 1
ATOM 2433 C C . LYS A 1 289 ? 20.205 -9.209 -18.906 1.00 81.31 289 LYS A C 1
ATOM 2435 O O . LYS A 1 289 ? 19.230 -9.799 -18.451 1.00 81.31 289 LYS A O 1
ATOM 2440 N N . ASN A 1 290 ? 20.674 -8.080 -18.380 1.00 83.94 290 ASN A N 1
ATOM 2441 C CA . ASN A 1 290 ? 20.099 -7.443 -17.194 1.00 83.94 290 ASN A CA 1
ATOM 2442 C C . ASN A 1 290 ? 18.685 -6.892 -17.452 1.00 83.94 290 ASN A C 1
ATOM 2444 O O . ASN A 1 290 ? 17.817 -7.040 -16.596 1.00 83.94 290 ASN A O 1
ATOM 2448 N N . LEU A 1 291 ? 18.417 -6.327 -18.635 1.00 85.44 291 LEU A N 1
ATOM 2449 C CA . LEU A 1 291 ? 17.082 -5.894 -19.068 1.00 85.44 291 LEU A CA 1
ATOM 2450 C C . LEU A 1 291 ? 16.122 -7.080 -19.184 1.00 85.44 291 LEU A C 1
ATOM 2452 O O . LEU A 1 291 ? 14.992 -7.007 -18.709 1.00 85.44 291 LEU A O 1
ATOM 2456 N N . GLU A 1 292 ? 16.581 -8.190 -19.760 1.00 83.62 292 GLU A N 1
ATOM 2457 C CA . GLU A 1 292 ? 15.782 -9.411 -19.872 1.00 83.62 292 GLU A CA 1
ATOM 2458 C C . GLU A 1 292 ? 15.524 -10.055 -18.497 1.00 83.62 292 GLU A C 1
ATOM 2460 O O . GLU A 1 292 ? 14.436 -10.565 -18.225 1.00 83.62 292 GLU A O 1
ATOM 2465 N N . GLN A 1 293 ? 16.505 -10.016 -17.589 1.00 86.69 293 GLN A N 1
ATOM 2466 C CA . GLN A 1 293 ? 16.323 -10.461 -16.205 1.00 86.69 293 GLN A CA 1
ATOM 2467 C C . GLN A 1 293 ? 15.337 -9.571 -15.446 1.00 86.69 293 GLN A C 1
ATOM 2469 O O . GLN A 1 293 ? 14.447 -10.097 -14.775 1.00 86.69 293 GLN A O 1
ATOM 2474 N N . PHE A 1 294 ? 15.464 -8.247 -15.576 1.00 89.31 294 PHE A N 1
ATOM 2475 C CA . PHE A 1 294 ? 14.503 -7.288 -15.038 1.00 89.31 294 PHE A CA 1
ATOM 2476 C C . PHE A 1 294 ? 13.096 -7.612 -15.541 1.00 89.31 294 PHE A C 1
ATOM 2478 O O . PHE A 1 294 ? 12.188 -7.796 -14.731 1.00 89.31 294 PHE A O 1
ATOM 2485 N N . TRP A 1 295 ? 12.942 -7.771 -16.859 1.00 85.94 295 TRP A N 1
ATOM 2486 C CA . TRP A 1 295 ? 11.679 -8.104 -17.507 1.00 85.94 295 TRP A CA 1
ATOM 2487 C C . TRP A 1 295 ? 11.045 -9.364 -16.918 1.00 85.94 295 TRP A C 1
ATOM 2489 O O . TRP A 1 295 ? 9.920 -9.327 -16.423 1.00 85.94 295 TRP A O 1
ATOM 2499 N N . LYS A 1 296 ? 11.791 -10.471 -16.870 1.00 85.75 296 LYS A N 1
ATOM 2500 C CA . LYS A 1 296 ? 11.299 -11.743 -16.321 1.00 85.75 296 LYS A CA 1
ATOM 2501 C C . LYS A 1 296 ? 10.861 -11.627 -14.864 1.00 85.75 296 LYS A C 1
ATOM 2503 O O . LYS A 1 296 ? 9.871 -12.249 -14.476 1.00 85.75 296 LYS A O 1
ATOM 2508 N N . LYS A 1 297 ? 11.588 -10.863 -14.043 1.00 85.44 297 LYS A N 1
ATOM 2509 C CA . LYS A 1 297 ? 11.243 -10.683 -12.627 1.00 85.44 297 LYS A CA 1
ATOM 2510 C C . LYS A 1 297 ? 10.020 -9.794 -12.455 1.00 85.44 297 LYS A C 1
ATOM 2512 O O . LYS A 1 297 ? 9.099 -10.185 -11.741 1.00 85.44 297 LYS A O 1
ATOM 2517 N N . ILE A 1 298 ? 9.971 -8.645 -13.126 1.00 83.19 298 ILE A N 1
ATOM 2518 C CA . ILE A 1 298 ? 8.856 -7.713 -12.969 1.00 83.19 298 ILE A CA 1
ATOM 2519 C C . ILE A 1 298 ? 7.560 -8.251 -13.573 1.00 83.19 298 ILE A C 1
ATOM 2521 O O . ILE A 1 298 ? 6.504 -8.108 -12.965 1.00 83.19 298 ILE A O 1
ATOM 2525 N N . PHE A 1 299 ? 7.642 -8.957 -14.701 1.00 79.25 299 PHE A N 1
ATOM 2526 C CA . PHE A 1 299 ? 6.495 -9.612 -15.320 1.00 79.25 299 PHE A CA 1
ATOM 2527 C C . PHE A 1 299 ? 5.863 -10.639 -14.380 1.00 79.25 299 PHE A C 1
ATOM 2529 O O . PHE A 1 299 ? 4.651 -10.642 -14.201 1.00 79.25 299 PHE A O 1
ATOM 2536 N N . ARG A 1 300 ? 6.678 -11.452 -13.692 1.00 74.50 300 ARG A N 1
ATOM 2537 C CA . ARG A 1 300 ? 6.187 -12.381 -12.659 1.00 74.50 300 ARG A CA 1
ATOM 2538 C C . ARG A 1 300 ? 5.549 -11.662 -11.477 1.00 74.50 300 ARG A C 1
ATOM 2540 O O . ARG A 1 300 ? 4.616 -12.189 -10.890 1.00 74.50 300 ARG A O 1
ATOM 2547 N N . ILE A 1 301 ? 6.055 -10.490 -11.096 1.00 74.44 301 ILE A N 1
ATOM 2548 C CA . ILE A 1 301 ? 5.447 -9.700 -10.022 1.00 74.44 301 ILE A CA 1
ATOM 2549 C C . ILE A 1 301 ? 4.093 -9.146 -10.463 1.00 74.44 301 ILE A C 1
ATOM 2551 O O . ILE A 1 301 ? 3.168 -9.170 -9.669 1.00 74.44 301 ILE A O 1
ATOM 2555 N N . ILE A 1 302 ? 3.963 -8.653 -11.693 1.00 70.00 302 ILE A N 1
ATOM 2556 C CA . ILE A 1 302 ? 2.740 -7.988 -12.159 1.00 70.00 302 ILE A CA 1
ATOM 2557 C C . ILE A 1 302 ? 1.663 -9.005 -12.557 1.00 70.00 302 ILE A C 1
ATOM 2559 O O . ILE A 1 302 ? 0.524 -8.865 -12.127 1.00 70.00 302 ILE A O 1
ATOM 2563 N N . ASN A 1 303 ? 2.016 -10.058 -13.296 1.00 61.97 303 ASN A N 1
ATOM 2564 C CA . ASN A 1 303 ? 1.038 -11.019 -13.819 1.00 61.97 303 ASN A CA 1
ATOM 2565 C C . ASN A 1 303 ? 0.654 -12.123 -12.844 1.00 61.97 303 ASN A C 1
ATOM 2567 O O . ASN A 1 303 ? -0.385 -12.742 -13.016 1.00 61.97 303 ASN A O 1
ATOM 2571 N N . ASN A 1 304 ? 1.450 -12.363 -11.805 1.00 52.44 304 ASN A N 1
ATOM 2572 C CA . ASN A 1 304 ? 1.036 -13.289 -10.760 1.00 52.44 304 ASN A CA 1
ATOM 2573 C C . ASN A 1 304 ? 0.297 -12.587 -9.600 1.00 52.44 304 ASN A C 1
ATOM 2575 O O . ASN A 1 304 ? 0.155 -13.164 -8.522 1.00 52.44 304 ASN A O 1
ATOM 2579 N N . ARG A 1 305 ? -0.100 -11.319 -9.784 1.00 48.34 305 ARG A N 1
ATOM 2580 C CA . ARG A 1 305 ? -0.902 -10.533 -8.830 1.00 48.34 305 ARG A CA 1
ATOM 2581 C C . ARG A 1 305 ? -2.390 -10.457 -9.209 1.00 48.34 305 ARG A C 1
ATOM 2583 O O . ARG A 1 305 ? -3.136 -9.796 -8.491 1.00 48.34 305 ARG A O 1
ATOM 2590 N N . SER A 1 306 ? -2.808 -11.127 -10.289 1.00 32.62 306 SER A N 1
ATOM 2591 C CA . SER A 1 306 ? -4.207 -11.275 -10.725 1.00 32.62 306 SER A CA 1
ATOM 2592 C C . SER A 1 306 ? -4.726 -12.685 -10.493 1.00 32.62 306 SER A C 1
ATOM 2594 O O . SER A 1 306 ? -4.040 -13.614 -10.978 1.00 32.62 306 SER A O 1
#

Foldseek 3Di:
DDDDPPDPVVVVVVVVLVVCAPHAAEAEAEPCLQPPLADAQDQQPDGLVVLLVVLCVVLVVCLVVDPDPVSNLLSVLLNLLSLVLVCLRGVVSLLCVPPPVCPDPVSVVSLVVLLVVVVVLQVSLVPHDPPDFSEYEYEYQHQHCSNVVSVVVVCVVVVQAEEAQQFDDDPWTWHDPVRQPDWDWDADPVSPDIDTGHYYYYHHPLYYSQWDWDDPVDPDIITTGHSDDVLSVVLVVLCVVFFVCSPVLSVVSVCLSPPNPVDDDSVNSSVVSSVSSVVGTDPDPCNVVSSVVSVVSSCCVNVVSD